Protein AF-A0A6J6PUI4-F1 (afdb_monomer)

Organism: NCBI:txid449393

Radius of gyration: 23.84 Å; Cα contacts (8 Å, |Δi|>4): 287; chains: 1; bounding box: 62×59×63 Å

Nearest PDB structures (foldseek):
  4bqq-assembly1_B  TM=2.252E-01  e=2.663E+00  Lomovskayavirus C31
  6lth-assembly1_M  TM=1.543E-01  e=3.651E+00  Homo sapiens
  6ltj-assembly1_M  TM=1.543E-01  e=3.218E+00  Homo sapiens

Solvent-accessible surface area (backbone atoms only — not comparable to full-atom values): 14404 Å² total; per-residue (Å²): 110,26,80,48,45,35,61,58,69,80,89,52,92,99,53,61,55,52,60,55,38,53,51,48,39,61,74,44,50,87,50,47,67,66,49,44,34,65,74,64,35,80,82,76,52,83,87,84,84,82,68,62,80,70,66,53,44,68,41,76,46,74,42,74,42,96,73,75,87,60,70,41,80,47,74,44,84,42,64,69,51,80,82,66,51,72,58,71,70,55,54,54,50,42,47,53,52,15,68,76,66,81,48,81,46,63,34,55,53,45,50,51,71,57,43,63,84,81,92,75,82,58,26,94,36,22,52,15,91,44,72,91,67,21,45,16,31,94,65,31,37,34,60,97,37,90,94,43,67,59,83,52,47,31,36,38,74,65,88,77,42,56,86,56,65,65,56,37,50,51,51,40,51,54,43,59,28,50,48,51,55,95,90,53,76,66,78,60,69,62,92,88,53,77,90,73,93,73,75,73,50,79,68,91,77,61,90,50,51,85,86,44,96,78,26,87,70,77,77,72,84,77,76,75,76,77,77,73,131

Structure (mmCIF, N/CA/C/O backbone):
data_AF-A0A6J6PUI4-F1
#
_entry.id   AF-A0A6J6PUI4-F1
#
loop_
_atom_site.group_PDB
_atom_site.id
_atom_site.type_symbol
_atom_site.label_atom_id
_atom_site.label_alt_id
_atom_site.label_comp_id
_atom_site.label_asym_id
_atom_site.label_entity_id
_atom_site.label_seq_id
_atom_site.pdbx_PDB_ins_code
_atom_site.Cartn_x
_atom_site.Cartn_y
_atom_site.Cartn_z
_atom_site.occupancy
_atom_site.B_iso_or_equiv
_atom_site.auth_seq_id
_atom_site.auth_comp_id
_atom_site.auth_asym_id
_atom_site.auth_atom_id
_atom_site.pdbx_PDB_model_num
ATOM 1 N N . MET A 1 1 ? 1.895 8.577 -19.625 1.00 53.38 1 MET A N 1
ATOM 2 C CA . MET A 1 1 ? 3.021 7.618 -19.654 1.00 53.38 1 MET A CA 1
ATOM 3 C C . MET A 1 1 ? 3.698 7.497 -21.022 1.00 53.38 1 MET A C 1
ATOM 5 O O . MET A 1 1 ? 4.885 7.225 -21.011 1.00 53.38 1 MET A O 1
ATOM 9 N N . GLY A 1 2 ? 3.044 7.755 -22.169 1.00 56.25 2 GLY A N 1
ATOM 10 C CA . GLY A 1 2 ? 3.677 7.607 -23.502 1.00 56.25 2 GLY A CA 1
ATOM 11 C C . GLY A 1 2 ? 5.046 8.286 -23.692 1.00 56.25 2 GLY A C 1
ATOM 12 O O . GLY A 1 2 ? 5.963 7.690 -24.235 1.00 56.25 2 GLY A O 1
ATOM 13 N N . LEU A 1 3 ? 5.266 9.482 -23.140 1.00 61.91 3 LEU A N 1
ATOM 14 C CA . LEU A 1 3 ? 6.575 10.156 -23.225 1.00 61.91 3 LEU A CA 1
ATOM 15 C C . LEU A 1 3 ? 7.668 9.553 -22.318 1.00 61.91 3 LEU A C 1
ATOM 17 O O . LEU A 1 3 ? 8.832 9.899 -22.467 1.00 61.91 3 LEU A O 1
ATOM 21 N N . GLY A 1 4 ? 7.307 8.669 -21.385 1.00 67.31 4 GLY A N 1
ATOM 22 C CA . GLY A 1 4 ? 8.217 8.034 -20.425 1.00 67.31 4 GLY A CA 1
ATOM 23 C C . GLY A 1 4 ? 8.606 6.596 -20.777 1.00 67.31 4 GLY A C 1
ATOM 24 O O . GLY A 1 4 ? 9.166 5.910 -19.922 1.00 67.31 4 GLY A O 1
ATOM 25 N N . MET A 1 5 ? 8.302 6.141 -21.999 1.00 77.44 5 MET A N 1
ATOM 26 C CA . MET A 1 5 ? 8.603 4.794 -22.504 1.00 77.44 5 MET A CA 1
ATOM 27 C C . MET A 1 5 ? 9.858 4.789 -23.375 1.00 77.44 5 MET A C 1
ATOM 29 O O . MET A 1 5 ? 10.006 5.641 -24.240 1.00 77.44 5 MET A O 1
ATOM 33 N N . ALA A 1 6 ? 10.748 3.832 -23.175 1.00 81.62 6 ALA A N 1
ATOM 34 C CA . ALA A 1 6 ? 11.959 3.588 -23.947 1.00 81.62 6 ALA A CA 1
ATOM 35 C C . ALA A 1 6 ? 11.925 2.186 -24.561 1.00 81.62 6 ALA A C 1
ATOM 37 O O . ALA A 1 6 ? 11.151 1.337 -24.125 1.00 81.62 6 ALA A O 1
ATOM 38 N N . THR A 1 7 ? 12.783 1.911 -25.544 1.00 84.81 7 THR A N 1
ATOM 39 C CA . THR A 1 7 ? 12.972 0.541 -26.037 1.00 84.81 7 THR A CA 1
ATOM 40 C C . THR A 1 7 ? 13.525 -0.348 -24.922 1.00 84.81 7 THR A C 1
ATOM 42 O O . THR A 1 7 ? 14.526 -0.007 -24.284 1.00 84.81 7 THR A O 1
ATOM 45 N N . MET A 1 8 ? 12.896 -1.504 -24.704 1.00 86.50 8 MET A N 1
ATOM 46 C CA . MET A 1 8 ? 13.324 -2.462 -23.683 1.00 86.50 8 MET A CA 1
ATOM 47 C C . MET A 1 8 ? 14.770 -2.927 -23.916 1.00 86.50 8 MET A C 1
ATOM 49 O O . MET A 1 8 ? 15.097 -3.502 -24.963 1.00 86.50 8 MET A O 1
ATOM 53 N N . THR A 1 9 ? 15.631 -2.697 -22.923 1.00 85.56 9 THR A N 1
ATOM 54 C CA . THR A 1 9 ? 17.084 -2.879 -23.029 1.00 85.56 9 THR A CA 1
ATOM 55 C C . THR A 1 9 ? 17.613 -3.733 -21.879 1.00 85.56 9 THR A C 1
ATOM 57 O O . THR A 1 9 ? 17.307 -3.479 -20.719 1.00 85.56 9 THR A O 1
ATOM 60 N N . ASP A 1 10 ? 18.447 -4.722 -22.199 1.00 86.75 10 ASP A N 1
ATOM 61 C CA . ASP A 1 10 ? 19.141 -5.540 -21.202 1.00 86.75 10 ASP A CA 1
ATOM 62 C C . ASP A 1 10 ? 20.519 -4.929 -20.867 1.00 86.75 10 ASP A C 1
ATOM 64 O O . ASP A 1 10 ? 21.174 -4.372 -21.758 1.00 86.75 10 ASP A O 1
ATOM 68 N N . PRO A 1 11 ? 20.986 -4.994 -19.603 1.00 85.12 11 PRO A N 1
ATOM 69 C CA . PRO A 1 11 ? 22.343 -4.586 -19.253 1.00 85.12 11 PRO A CA 1
ATOM 70 C C . PRO A 1 11 ? 23.378 -5.391 -20.037 1.00 85.12 11 PRO A C 1
ATOM 72 O O . PRO A 1 11 ? 23.275 -6.610 -20.147 1.00 85.12 11 PRO A O 1
ATOM 75 N N . VAL A 1 12 ? 24.430 -4.714 -20.501 1.00 86.38 12 VAL A N 1
ATOM 76 C CA . VAL A 1 12 ? 25.605 -5.365 -21.087 1.00 86.38 12 VAL A CA 1
ATOM 77 C C . VAL A 1 12 ? 26.789 -5.162 -20.139 1.00 86.38 12 VAL A C 1
ATOM 79 O O . VAL A 1 12 ? 27.131 -4.007 -19.866 1.00 86.38 12 VAL A O 1
ATOM 82 N N . PRO A 1 13 ? 27.424 -6.239 -19.634 1.00 85.88 13 PRO A N 1
ATOM 83 C CA . PRO A 1 13 ? 28.577 -6.129 -18.746 1.00 85.88 13 PRO A CA 1
ATOM 84 C C . PRO A 1 13 ? 29.665 -5.212 -19.320 1.00 85.88 13 PRO A C 1
ATOM 86 O O . PRO A 1 13 ? 30.005 -5.295 -20.499 1.00 85.88 13 PRO A O 1
ATOM 89 N N . GLY A 1 14 ? 30.191 -4.308 -18.490 1.00 85.50 14 GLY A N 1
ATOM 90 C CA . GLY A 1 14 ? 31.244 -3.362 -18.881 1.00 85.50 14 GLY A CA 1
ATOM 91 C C . GLY A 1 14 ? 30.788 -2.180 -19.747 1.00 85.50 14 GLY A C 1
ATOM 92 O O . GLY A 1 14 ? 31.619 -1.349 -20.109 1.00 85.50 14 GLY A O 1
ATOM 93 N N . ARG A 1 15 ? 29.493 -2.054 -20.072 1.00 88.31 15 ARG A N 1
ATOM 94 C CA . ARG A 1 15 ? 28.954 -0.914 -20.835 1.00 88.31 15 ARG A CA 1
ATOM 95 C C . ARG A 1 15 ? 28.016 -0.065 -19.984 1.00 88.31 15 ARG A C 1
ATOM 97 O O . ARG A 1 15 ? 27.183 -0.577 -19.244 1.00 88.31 15 ARG A O 1
ATOM 104 N N . HIS A 1 16 ? 28.110 1.253 -20.145 1.00 85.88 16 HIS A N 1
ATOM 105 C CA . HIS A 1 16 ? 27.220 2.193 -19.470 1.00 85.88 16 HIS A CA 1
ATOM 106 C C . HIS A 1 16 ? 25.771 2.050 -19.972 1.00 85.88 16 HIS A C 1
ATOM 108 O O . HIS A 1 16 ? 25.533 2.091 -21.184 1.00 85.88 16 HIS A O 1
ATOM 114 N N . ARG A 1 17 ? 24.798 1.953 -19.051 1.00 84.44 17 ARG A N 1
ATOM 115 C CA . ARG A 1 17 ? 23.363 1.716 -19.329 1.00 84.44 17 ARG A CA 1
ATOM 116 C C . ARG A 1 17 ? 22.795 2.661 -20.394 1.00 84.44 17 ARG A C 1
ATOM 118 O O . ARG A 1 17 ? 22.178 2.217 -21.359 1.00 84.44 17 ARG A O 1
ATOM 125 N N . MET A 1 18 ? 23.096 3.957 -20.270 1.00 84.88 18 MET A N 1
ATOM 126 C CA . MET A 1 18 ? 22.662 4.988 -21.224 1.00 84.88 18 MET A CA 1
ATOM 127 C C . MET A 1 18 ? 23.139 4.729 -22.660 1.00 84.88 18 MET A C 1
ATOM 129 O O . MET A 1 18 ? 22.389 4.974 -23.599 1.00 84.88 18 MET A O 1
ATOM 133 N N . LEU A 1 19 ? 24.369 4.234 -22.842 1.00 88.12 19 LEU A N 1
ATOM 134 C CA . LEU A 1 19 ? 24.929 3.984 -24.174 1.00 88.12 19 LEU A CA 1
ATOM 135 C C . LEU A 1 19 ? 24.254 2.786 -24.837 1.00 88.12 19 LEU A C 1
ATOM 137 O O . LEU A 1 19 ? 23.937 2.838 -26.023 1.00 88.12 19 LEU A O 1
ATOM 141 N N . VAL A 1 20 ? 24.010 1.724 -24.065 1.00 88.88 20 VAL A N 1
ATOM 142 C CA . VAL A 1 20 ? 23.296 0.541 -24.560 1.00 88.88 20 VAL A CA 1
ATOM 143 C C . VAL A 1 20 ? 21.877 0.929 -24.973 1.00 88.88 20 VAL A C 1
ATOM 145 O O . VAL A 1 20 ? 21.443 0.581 -26.068 1.00 88.88 20 VAL A O 1
ATOM 148 N N . MET A 1 21 ? 21.174 1.708 -24.149 1.00 86.12 21 MET A N 1
ATOM 149 C CA . MET A 1 21 ? 19.814 2.145 -24.458 1.00 86.12 21 MET A CA 1
ATOM 150 C C . MET A 1 21 ? 19.760 3.090 -25.666 1.00 86.12 21 MET A C 1
ATOM 152 O O . MET A 1 21 ? 18.908 2.908 -26.531 1.00 86.12 21 MET A O 1
ATOM 156 N N . ALA A 1 22 ? 20.690 4.044 -25.786 1.00 88.00 22 ALA A N 1
ATOM 157 C CA . ALA A 1 22 ? 20.777 4.920 -26.957 1.00 88.00 22 ALA A CA 1
ATOM 158 C C . ALA A 1 22 ? 20.998 4.121 -28.254 1.00 88.00 22 ALA A C 1
ATOM 160 O O . ALA A 1 22 ? 20.356 4.385 -29.271 1.00 88.00 22 ALA A O 1
ATOM 161 N N . GLU A 1 23 ? 21.856 3.099 -28.205 1.00 89.69 23 GLU A N 1
ATOM 162 C CA . GLU A 1 23 ? 22.067 2.179 -29.322 1.00 89.69 23 GLU A CA 1
ATOM 163 C C . GLU A 1 23 ? 20.785 1.403 -29.673 1.00 89.69 23 GLU A C 1
ATOM 165 O O . GLU A 1 23 ? 20.431 1.311 -30.851 1.00 89.69 23 GLU A O 1
ATOM 170 N N . GLN A 1 24 ? 20.058 0.880 -28.678 1.00 87.94 24 GLN A N 1
ATOM 171 C CA . GLN A 1 24 ? 18.797 0.165 -28.916 1.00 87.94 24 GLN A CA 1
ATOM 172 C C . GLN A 1 24 ? 17.706 1.079 -29.480 1.00 87.94 24 GLN A C 1
ATOM 174 O O . GLN A 1 24 ? 17.027 0.696 -30.432 1.00 87.94 24 GLN A O 1
ATOM 179 N N . MET A 1 25 ? 17.576 2.305 -28.969 1.00 87.88 25 MET A N 1
ATOM 180 C CA . MET A 1 25 ? 16.639 3.295 -29.509 1.00 87.88 25 MET A CA 1
ATOM 181 C C . MET A 1 25 ? 16.985 3.662 -30.956 1.00 87.88 25 MET A C 1
ATOM 183 O O . MET A 1 25 ? 16.093 3.770 -31.794 1.00 87.88 25 MET A O 1
ATOM 187 N N . TRP A 1 26 ? 18.273 3.793 -31.290 1.00 89.88 26 TRP A N 1
ATOM 188 C CA . TRP A 1 26 ? 18.712 4.035 -32.667 1.00 89.88 26 TRP A CA 1
ATOM 189 C C . TRP A 1 26 ? 18.393 2.859 -33.607 1.00 89.88 26 TRP A C 1
ATOM 191 O O . TRP A 1 26 ? 17.912 3.052 -34.734 1.00 89.88 26 TRP A O 1
ATOM 201 N N . ARG A 1 27 ? 18.619 1.622 -33.146 1.00 88.81 27 ARG A N 1
ATOM 202 C CA . ARG A 1 27 ? 18.253 0.403 -33.888 1.00 88.81 27 ARG A CA 1
ATOM 203 C C . ARG A 1 27 ? 16.737 0.330 -34.112 1.00 88.81 27 ARG A C 1
ATOM 205 O O . ARG A 1 27 ? 16.312 0.105 -35.243 1.00 88.81 27 ARG A O 1
ATOM 212 N N . GLY A 1 28 ? 15.946 0.626 -33.080 1.00 85.69 28 GLY A N 1
ATOM 213 C CA . GLY A 1 28 ? 14.478 0.671 -33.088 1.00 85.69 28 GLY A CA 1
ATOM 214 C C . GLY A 1 28 ? 13.864 2.010 -33.514 1.00 85.69 28 GLY A C 1
ATOM 215 O O . GLY A 1 28 ? 12.696 2.263 -33.235 1.00 85.69 28 GLY A O 1
ATOM 216 N N . ARG A 1 29 ? 14.611 2.895 -34.192 1.00 89.75 29 ARG A N 1
ATOM 217 C CA . ARG A 1 29 ? 14.175 4.279 -34.485 1.00 89.75 29 ARG A CA 1
ATOM 218 C C . ARG A 1 29 ? 12.842 4.406 -35.230 1.00 89.75 29 ARG A C 1
ATOM 220 O O . ARG A 1 29 ? 12.200 5.447 -35.153 1.00 89.75 29 ARG A O 1
ATOM 227 N N . ARG A 1 30 ? 12.433 3.360 -35.957 1.00 89.94 30 ARG A N 1
ATOM 228 C CA . ARG A 1 30 ? 11.145 3.299 -36.670 1.00 89.94 30 ARG A CA 1
ATOM 229 C C . ARG A 1 30 ? 9.950 3.205 -35.716 1.00 89.94 30 ARG A C 1
ATOM 231 O O . ARG A 1 30 ? 8.876 3.689 -36.055 1.00 89.94 30 ARG A O 1
ATOM 238 N N . ASP A 1 31 ? 10.166 2.658 -34.524 1.00 87.94 31 ASP A N 1
ATOM 239 C CA . ASP A 1 31 ? 9.131 2.409 -33.521 1.00 87.94 31 ASP A CA 1
ATOM 240 C C . ASP A 1 31 ? 9.000 3.562 -32.517 1.00 87.94 31 ASP A C 1
ATOM 242 O O . ASP A 1 31 ? 7.957 3.721 -31.881 1.00 87.94 31 ASP A O 1
ATOM 246 N N . LEU A 1 32 ? 10.025 4.417 -32.408 1.00 86.88 32 LEU A N 1
ATOM 247 C CA . LEU A 1 32 ? 10.052 5.559 -31.487 1.00 86.88 32 LEU A CA 1
ATOM 248 C C . LEU A 1 32 ? 8.838 6.499 -31.615 1.00 86.88 32 LEU A C 1
ATOM 250 O O . LEU A 1 32 ? 8.290 6.872 -30.577 1.00 86.88 32 LEU A O 1
ATOM 254 N N . PRO A 1 33 ? 8.346 6.863 -32.820 1.00 87.81 33 PRO A N 1
ATOM 255 C CA . PRO A 1 33 ? 7.156 7.708 -32.930 1.00 87.81 33 PRO A CA 1
ATOM 256 C C . PRO A 1 33 ? 5.909 7.074 -32.301 1.00 87.81 33 PRO A C 1
ATOM 258 O O . PRO A 1 33 ? 5.084 7.785 -31.732 1.00 87.81 33 PRO A O 1
ATOM 261 N N . ARG A 1 34 ? 5.779 5.741 -32.378 1.00 85.94 34 ARG A N 1
ATOM 262 C CA . ARG A 1 34 ? 4.668 4.995 -31.769 1.00 85.94 34 ARG A CA 1
ATOM 263 C C . ARG A 1 34 ? 4.847 4.876 -30.259 1.00 85.94 34 ARG A C 1
ATOM 265 O O . ARG A 1 34 ? 3.904 5.149 -29.526 1.00 85.94 34 ARG A O 1
ATOM 272 N N . LEU A 1 35 ? 6.061 4.563 -29.798 1.00 84.00 35 LEU A N 1
ATOM 273 C CA . LEU A 1 35 ? 6.392 4.475 -28.370 1.00 84.00 35 LEU A CA 1
ATOM 274 C C . LEU A 1 35 ? 6.154 5.794 -27.622 1.00 84.00 35 LEU A C 1
ATOM 276 O O . LEU A 1 35 ? 5.713 5.766 -26.476 1.00 84.00 35 LEU A O 1
ATOM 280 N N . HIS A 1 36 ? 6.420 6.933 -28.267 1.00 86.25 36 HIS A N 1
ATOM 281 C CA . HIS A 1 36 ? 6.325 8.258 -27.649 1.00 86.25 36 HIS A CA 1
ATOM 282 C C . HIS A 1 36 ? 5.032 9.021 -27.955 1.00 86.25 36 HIS A C 1
ATOM 284 O O . HIS A 1 36 ? 4.864 10.144 -27.472 1.00 86.25 36 HIS A O 1
ATOM 290 N N . SER A 1 37 ? 4.107 8.448 -28.729 1.00 85.69 37 SER A N 1
ATOM 291 C CA . SER A 1 37 ? 2.822 9.089 -29.012 1.00 85.69 37 SER A CA 1
ATOM 292 C C . SER A 1 37 ? 1.928 9.068 -27.763 1.00 85.69 37 SER A C 1
ATOM 294 O O . SER A 1 37 ? 1.580 7.994 -27.272 1.00 85.69 37 SER A O 1
ATOM 296 N N . PRO A 1 38 ? 1.494 10.228 -27.234 1.00 83.94 38 PRO A N 1
ATOM 297 C CA . PRO A 1 38 ? 0.549 10.263 -26.120 1.00 83.94 38 PRO A CA 1
ATOM 298 C C . PRO A 1 38 ? -0.903 10.005 -26.559 1.00 83.94 38 PRO A C 1
ATOM 300 O O . PRO A 1 38 ? -1.759 9.765 -25.709 1.00 83.94 38 PRO A O 1
ATOM 303 N N . ARG A 1 39 ? -1.204 10.073 -27.865 1.00 87.12 39 ARG A N 1
ATOM 304 C CA . ARG A 1 39 ? -2.558 9.855 -28.400 1.00 87.12 39 ARG A CA 1
ATOM 305 C C . ARG A 1 39 ? -2.946 8.385 -28.276 1.00 87.12 39 ARG A C 1
ATOM 307 O O . ARG A 1 39 ? -2.160 7.536 -28.676 1.00 87.12 39 ARG A O 1
ATOM 314 N N . HIS A 1 40 ? -4.143 8.112 -27.753 1.00 86.00 40 HIS A N 1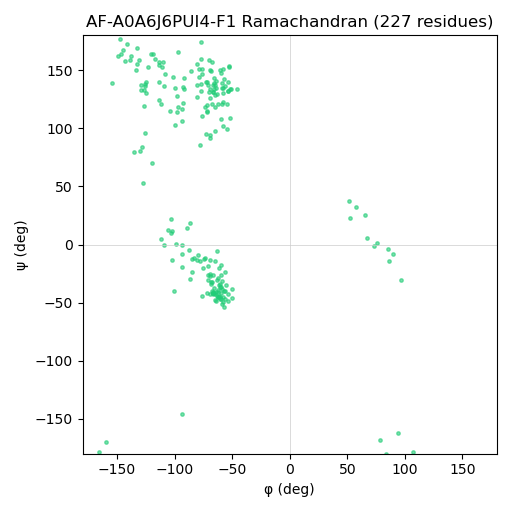
ATOM 315 C CA . HIS A 1 40 ? -4.692 6.757 -27.562 1.00 86.00 40 HIS A CA 1
ATOM 316 C C . HIS A 1 40 ? -3.764 5.797 -26.804 1.00 86.00 40 HIS A C 1
ATOM 318 O O . HIS A 1 40 ? -3.883 4.581 -26.913 1.00 86.00 40 HIS A O 1
ATOM 324 N N . TRP A 1 41 ? -2.836 6.330 -26.004 1.00 84.81 41 TRP A N 1
ATOM 325 C CA . TRP A 1 41 ? -1.800 5.526 -25.363 1.00 84.81 41 TRP A CA 1
ATOM 326 C C . TRP A 1 41 ? -2.382 4.401 -24.496 1.00 84.81 41 TRP A C 1
ATOM 328 O O . TRP A 1 41 ? -1.878 3.283 -24.530 1.00 84.81 41 TRP A O 1
ATOM 338 N N . SER A 1 42 ? -3.470 4.673 -23.767 1.00 84.69 42 SER A N 1
ATOM 339 C CA . SER A 1 42 ? -4.164 3.682 -22.934 1.00 84.69 42 SER A CA 1
ATOM 340 C C . SER A 1 42 ? -4.839 2.564 -23.730 1.00 84.69 42 SER A C 1
ATOM 342 O O . SER A 1 42 ? -5.025 1.481 -23.194 1.00 84.69 42 SER A O 1
ATOM 344 N N . GLU A 1 43 ? -5.209 2.815 -24.987 1.00 88.56 43 GLU A N 1
ATOM 345 C CA . GLU A 1 43 ? -5.838 1.828 -25.877 1.00 88.56 43 GLU A CA 1
ATOM 346 C C . GLU A 1 43 ? -4.787 0.964 -26.591 1.00 88.56 43 GLU A C 1
ATOM 348 O O . GLU A 1 43 ? -5.077 -0.149 -27.016 1.00 88.56 43 GLU A O 1
ATOM 353 N N . GLN A 1 44 ? -3.559 1.477 -26.721 1.00 87.44 44 GLN A N 1
ATOM 354 C CA . GLN A 1 44 ? -2.480 0.870 -27.508 1.00 87.44 44 GLN A CA 1
ATOM 355 C C . GLN A 1 44 ? -1.350 0.283 -26.652 1.00 87.44 44 GLN A C 1
ATOM 357 O O . GLN A 1 44 ? -0.381 -0.243 -27.198 1.00 87.44 44 GLN A O 1
ATOM 362 N N . THR A 1 45 ? -1.444 0.378 -25.322 1.00 88.44 45 THR A N 1
ATOM 363 C CA . THR A 1 45 ? -0.380 -0.055 -24.408 1.00 88.44 45 THR A CA 1
ATOM 364 C C . THR A 1 45 ? -0.890 -1.060 -23.394 1.00 88.44 45 THR A C 1
ATOM 366 O O . THR A 1 45 ? -1.855 -0.806 -22.678 1.00 88.44 45 THR A O 1
ATOM 369 N N . ILE A 1 46 ? -0.164 -2.167 -23.262 1.00 88.69 46 ILE A N 1
ATOM 370 C CA . ILE A 1 46 ? -0.375 -3.146 -22.199 1.00 88.69 46 ILE A CA 1
ATOM 371 C C . ILE A 1 46 ? 0.727 -2.962 -21.163 1.00 88.69 46 ILE A C 1
ATOM 373 O O . ILE A 1 46 ? 1.907 -3.172 -21.441 1.00 88.69 46 ILE A O 1
ATOM 377 N N . GLY A 1 47 ? 0.334 -2.548 -19.960 1.00 87.25 47 GLY A N 1
ATOM 378 C CA . GLY A 1 47 ? 1.241 -2.449 -18.825 1.00 87.25 47 GLY A CA 1
ATOM 379 C C . GLY A 1 47 ? 1.535 -3.832 -18.254 1.00 87.25 47 GLY A C 1
ATOM 380 O O . GLY A 1 47 ? 0.661 -4.445 -17.647 1.00 87.25 47 GLY A O 1
ATOM 381 N N . LEU A 1 48 ? 2.767 -4.308 -18.422 1.00 87.75 48 LEU A N 1
ATOM 382 C CA . LEU A 1 48 ? 3.251 -5.515 -17.759 1.00 87.75 48 LEU A CA 1
ATOM 383 C C . LEU A 1 48 ? 3.960 -5.109 -16.469 1.00 87.75 48 LEU A C 1
ATOM 385 O O . LEU A 1 48 ? 5.050 -4.543 -16.497 1.00 87.75 48 LEU A O 1
ATOM 389 N N . LEU A 1 49 ? 3.308 -5.364 -15.338 1.00 84.31 49 LEU A N 1
ATOM 390 C CA . LEU A 1 49 ? 3.851 -5.070 -14.017 1.00 84.31 49 LEU A CA 1
ATOM 391 C C . LEU A 1 49 ? 4.455 -6.343 -13.434 1.00 84.31 49 LEU A C 1
ATOM 393 O O . LEU A 1 49 ? 3.796 -7.380 -13.372 1.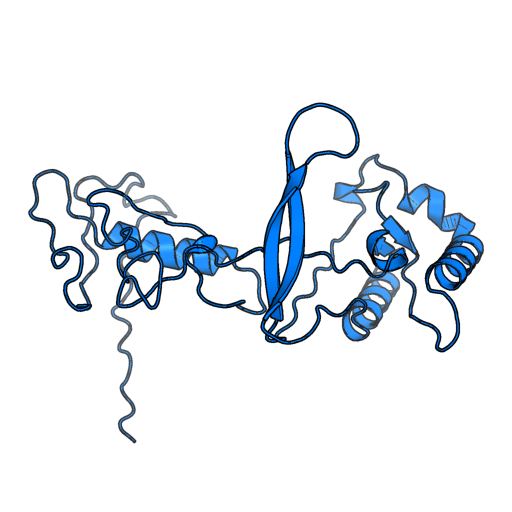00 84.31 49 LEU A O 1
ATOM 397 N N . VAL A 1 50 ? 5.706 -6.250 -12.996 1.00 81.69 50 VAL A N 1
ATOM 398 C CA . VAL A 1 50 ? 6.405 -7.329 -12.301 1.00 81.69 50 VAL A CA 1
ATOM 399 C C . VAL A 1 50 ? 6.565 -6.951 -10.837 1.00 81.69 50 VAL A C 1
ATOM 401 O O . VAL A 1 50 ? 6.895 -5.814 -10.505 1.00 81.69 50 VAL A O 1
ATOM 404 N N . MET A 1 51 ? 6.316 -7.917 -9.964 1.00 80.00 51 MET A N 1
ATOM 405 C CA . MET A 1 51 ? 6.573 -7.799 -8.536 1.00 80.00 51 ME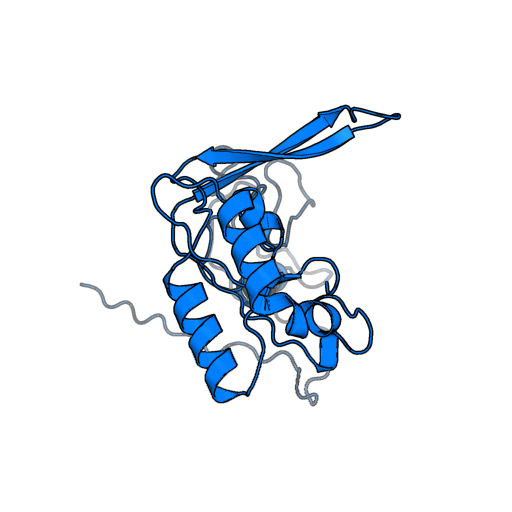T A CA 1
ATOM 406 C C . MET A 1 51 ? 7.727 -8.726 -8.165 1.00 80.00 51 MET A C 1
ATOM 408 O O . MET A 1 51 ? 7.958 -9.742 -8.822 1.00 80.00 51 MET A O 1
ATOM 412 N N . GLN A 1 52 ? 8.451 -8.368 -7.110 1.00 76.94 52 GLN A N 1
ATOM 413 C CA . GLN A 1 52 ? 9.533 -9.174 -6.556 1.00 76.94 52 GLN A CA 1
ATOM 414 C C . GLN A 1 52 ? 9.268 -9.471 -5.088 1.00 76.94 52 GLN A C 1
ATOM 416 O O . GLN A 1 52 ? 8.613 -8.692 -4.399 1.00 76.94 52 GLN A O 1
ATOM 421 N N . ASN A 1 53 ? 9.812 -10.589 -4.623 1.00 79.12 53 ASN A N 1
ATOM 422 C CA . ASN A 1 53 ? 9.714 -11.078 -3.251 1.00 79.12 53 ASN A CA 1
ATOM 423 C C . ASN A 1 53 ? 11.001 -10.833 -2.440 1.00 79.12 53 ASN A C 1
ATOM 425 O O . ASN A 1 53 ? 11.248 -11.546 -1.474 1.00 79.12 53 ASN A O 1
ATOM 429 N N . LEU A 1 54 ? 11.834 -9.873 -2.853 1.00 82.12 54 LEU A N 1
ATOM 430 C CA . LEU A 1 54 ? 13.050 -9.526 -2.119 1.00 82.12 54 LEU A CA 1
ATOM 431 C C . LEU A 1 54 ? 12.691 -8.803 -0.820 1.00 82.12 54 LEU A C 1
ATOM 433 O O . LEU A 1 54 ? 11.808 -7.941 -0.813 1.00 82.12 54 LEU A O 1
ATOM 437 N N . ASP A 1 55 ? 13.411 -9.126 0.251 1.00 84.19 55 ASP A N 1
ATOM 438 C CA . ASP A 1 55 ? 13.303 -8.419 1.524 1.00 84.19 55 ASP A CA 1
ATOM 439 C C . ASP A 1 55 ? 14.067 -7.093 1.434 1.00 84.19 55 ASP A C 1
ATOM 441 O O . ASP A 1 55 ? 15.264 -7.002 1.714 1.00 84.19 55 ASP A O 1
ATOM 445 N N . ASN A 1 56 ? 13.382 -6.068 0.930 1.00 86.31 56 ASN A N 1
ATOM 446 C CA . ASN A 1 56 ? 13.922 -4.731 0.742 1.00 86.31 56 ASN A CA 1
ATOM 447 C C . ASN A 1 56 ? 12.990 -3.667 1.322 1.00 86.31 56 ASN A C 1
ATOM 449 O O . ASN A 1 56 ? 11.789 -3.865 1.510 1.00 86.31 56 ASN A O 1
ATOM 453 N N . SER A 1 57 ? 13.555 -2.495 1.597 1.00 87.62 57 SER A N 1
ATOM 454 C CA . SER A 1 57 ? 12.776 -1.352 2.053 1.00 87.62 57 SER A CA 1
ATOM 455 C C . SER A 1 57 ? 13.351 -0.035 1.549 1.00 87.62 57 SER A C 1
ATOM 457 O O . SER A 1 57 ? 14.492 0.068 1.087 1.00 87.62 57 SER A O 1
ATOM 459 N N . LEU A 1 58 ? 12.530 1.007 1.643 1.00 89.25 58 LEU A N 1
ATOM 460 C CA . LEU A 1 58 ? 12.892 2.374 1.312 1.00 89.25 58 LEU A CA 1
ATOM 461 C C . LEU A 1 58 ? 12.595 3.265 2.509 1.00 89.25 58 LEU A C 1
ATOM 463 O O . LEU A 1 58 ? 11.524 3.190 3.105 1.00 89.25 58 LEU A O 1
ATOM 467 N N . THR A 1 59 ? 13.523 4.161 2.829 1.00 91.06 59 THR A N 1
ATOM 468 C CA . THR A 1 59 ? 13.246 5.249 3.767 1.00 91.06 59 THR A CA 1
ATOM 469 C C . THR A 1 59 ? 12.816 6.477 2.979 1.00 91.06 59 THR A C 1
ATOM 471 O O . THR A 1 59 ? 13.602 7.037 2.207 1.00 91.06 59 THR A O 1
ATOM 474 N N . THR A 1 60 ? 11.578 6.919 3.187 1.00 91.81 60 THR A N 1
ATOM 475 C CA . THR A 1 60 ? 11.092 8.210 2.694 1.00 91.81 60 THR A CA 1
ATOM 476 C C . THR A 1 60 ? 11.558 9.322 3.630 1.00 91.81 60 THR A C 1
ATOM 478 O O . THR A 1 60 ? 11.544 9.200 4.853 1.00 91.81 60 THR A O 1
ATOM 481 N N . TYR A 1 61 ? 12.016 10.431 3.061 1.00 93.25 61 TYR A N 1
ATOM 482 C CA . TYR A 1 61 ? 12.376 11.617 3.827 1.00 93.25 61 TYR A CA 1
ATOM 483 C C . TYR A 1 61 ? 12.127 12.870 3.001 1.00 93.25 61 TYR A C 1
ATOM 485 O O . TYR A 1 61 ? 11.995 12.834 1.777 1.00 93.25 61 TYR A O 1
ATOM 493 N N . THR A 1 62 ? 12.062 14.012 3.673 1.00 95.94 62 THR A N 1
ATOM 494 C CA . THR A 1 62 ? 11.939 15.300 2.996 1.00 95.94 62 THR A CA 1
ATOM 495 C C . THR A 1 62 ? 13.290 16.003 2.955 1.00 95.94 62 THR A C 1
ATOM 497 O O . THR A 1 62 ? 14.067 15.936 3.906 1.00 95.94 62 THR A O 1
ATOM 500 N N . ARG A 1 63 ? 13.575 16.713 1.864 1.00 94.31 63 ARG A N 1
ATOM 501 C CA . ARG A 1 63 ? 14.745 17.596 1.742 1.00 94.31 63 ARG A CA 1
ATOM 502 C C . ARG A 1 63 ? 14.344 18.960 1.178 1.00 94.31 63 ARG A C 1
ATOM 504 O O . ARG A 1 63 ? 13.328 19.036 0.485 1.00 94.31 63 ARG A O 1
ATOM 511 N N . PRO A 1 64 ? 15.103 20.036 1.44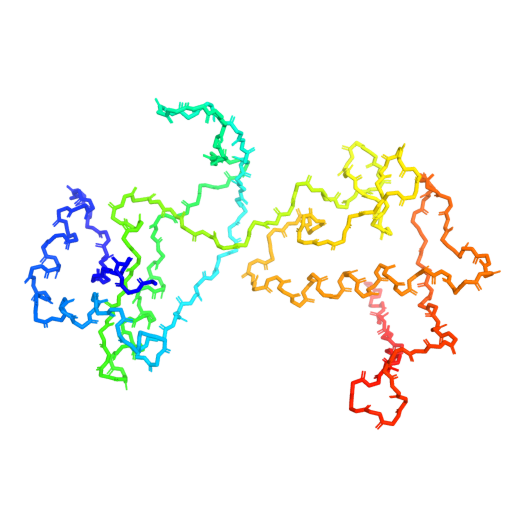2 1.00 95.44 64 PRO A N 1
ATOM 512 C CA . PRO A 1 64 ? 14.867 21.326 0.799 1.00 95.44 64 PRO A CA 1
ATOM 513 C C . PRO A 1 64 ? 14.929 21.204 -0.728 1.00 95.44 64 PRO A C 1
ATOM 515 O O . PRO A 1 64 ? 15.737 20.439 -1.273 1.00 95.44 64 PRO A O 1
ATOM 518 N N . ARG A 1 65 ? 14.067 21.941 -1.430 1.00 93.75 65 ARG A N 1
ATOM 519 C CA . ARG A 1 65 ? 14.134 22.031 -2.894 1.00 93.75 65 ARG A CA 1
ATOM 520 C C . ARG A 1 65 ? 15.426 22.740 -3.309 1.00 93.75 65 ARG A C 1
ATOM 522 O O . ARG A 1 65 ? 15.858 23.675 -2.648 1.00 93.75 65 ARG A O 1
ATOM 529 N N . ARG A 1 66 ? 16.039 22.295 -4.416 1.00 87.94 66 ARG A N 1
ATOM 530 C CA . ARG A 1 66 ? 17.232 22.964 -4.976 1.00 87.94 66 ARG A CA 1
ATOM 531 C C . ARG A 1 66 ? 16.899 24.341 -5.556 1.00 87.94 66 ARG A C 1
ATOM 533 O O . ARG A 1 66 ? 17.739 25.226 -5.520 1.00 87.94 66 ARG A O 1
ATOM 540 N N . LEU A 1 67 ? 15.686 24.503 -6.086 1.00 90.62 67 LEU A N 1
ATOM 541 C CA . LEU A 1 67 ? 15.153 25.767 -6.584 1.00 90.62 67 LEU A CA 1
ATOM 542 C C . LEU A 1 67 ? 13.770 26.016 -5.968 1.00 90.62 67 LEU A C 1
ATOM 544 O O . LEU A 1 67 ? 12.941 25.103 -5.911 1.00 90.62 67 LEU A O 1
ATOM 548 N N . GLY A 1 68 ? 13.523 27.258 -5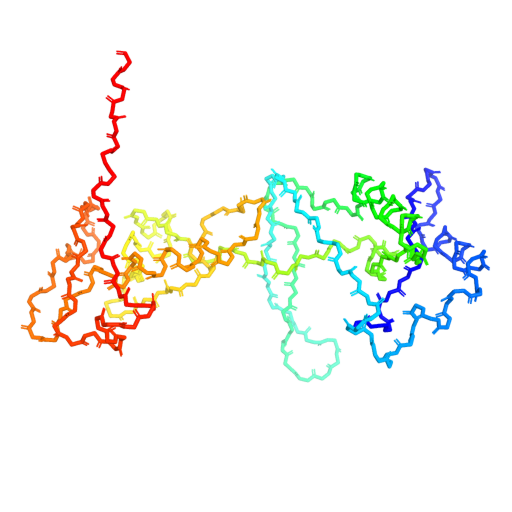.547 1.00 87.75 68 GLY A N 1
ATOM 549 C CA . GLY A 1 68 ? 12.258 27.698 -4.954 1.00 87.75 68 GLY A CA 1
ATOM 550 C C . GLY A 1 68 ? 12.125 27.424 -3.451 1.00 87.75 68 GLY A C 1
ATOM 551 O O . GLY A 1 68 ? 13.026 26.896 -2.802 1.00 87.75 68 GLY A O 1
ATOM 552 N N . ARG A 1 69 ? 10.978 27.814 -2.884 1.00 90.81 69 ARG A N 1
ATOM 553 C CA . ARG A 1 69 ? 10.639 27.587 -1.470 1.00 90.81 69 ARG A CA 1
ATOM 554 C C . ARG A 1 69 ? 10.008 26.204 -1.270 1.00 90.81 69 ARG A C 1
ATOM 556 O O . ARG A 1 69 ? 9.303 25.700 -2.140 1.00 90.81 69 ARG A O 1
ATOM 563 N N . GLY A 1 70 ? 10.232 25.612 -0.097 1.00 93.69 70 GLY A N 1
ATOM 564 C CA . GLY A 1 70 ? 9.578 24.376 0.343 1.00 93.69 70 GLY A CA 1
ATOM 565 C C . GLY A 1 70 ? 10.469 23.131 0.340 1.00 93.69 70 GLY A C 1
ATOM 566 O O . GLY A 1 70 ? 11.665 23.170 0.041 1.00 93.69 70 GLY A O 1
ATOM 567 N N . ARG A 1 71 ? 9.861 22.000 0.709 1.00 96.12 71 ARG A N 1
ATOM 568 C CA . ARG A 1 71 ? 10.510 20.685 0.791 1.00 96.12 71 ARG A CA 1
ATOM 569 C C . ARG A 1 71 ? 9.986 19.768 -0.314 1.00 96.12 71 ARG A C 1
ATOM 571 O O . ARG A 1 71 ? 8.906 19.985 -0.862 1.00 96.12 71 ARG A O 1
ATOM 578 N N . VAL A 1 72 ? 10.770 18.758 -0.661 1.00 94.19 72 VAL A N 1
ATOM 579 C CA . VAL A 1 72 ? 10.387 17.682 -1.577 1.00 94.19 72 VAL A CA 1
ATOM 580 C C . VAL A 1 72 ? 10.617 16.346 -0.885 1.00 94.19 72 VAL A C 1
ATOM 582 O O . VAL A 1 72 ? 11.620 16.181 -0.187 1.00 94.19 72 VAL A O 1
ATOM 585 N N . MET A 1 73 ? 9.676 15.418 -1.049 1.00 92.31 73 MET A N 1
ATOM 586 C CA . MET A 1 73 ? 9.844 14.042 -0.600 1.00 92.31 73 MET A CA 1
ATOM 587 C C . MET A 1 73 ? 10.751 13.296 -1.575 1.00 92.31 73 MET A C 1
ATOM 589 O O . MET A 1 73 ? 10.654 13.457 -2.789 1.00 92.31 73 MET A O 1
ATOM 593 N N . THR A 1 74 ? 11.653 12.503 -1.030 1.00 91.00 74 THR A N 1
ATOM 594 C CA . THR A 1 74 ? 12.585 11.664 -1.773 1.00 91.00 74 THR A CA 1
ATOM 595 C C . THR A 1 74 ? 12.795 10.374 -0.990 1.00 91.00 74 THR A C 1
ATOM 597 O O . THR A 1 74 ? 12.405 10.273 0.175 1.00 91.00 74 THR A O 1
ATOM 600 N N . THR A 1 75 ? 13.407 9.384 -1.622 1.00 90.44 75 THR A N 1
ATOM 601 C CA . THR A 1 75 ? 13.709 8.093 -1.004 1.00 90.44 75 THR A CA 1
ATOM 602 C C . THR A 1 75 ? 15.210 7.846 -0.942 1.00 90.44 75 THR A C 1
ATOM 604 O O . THR A 1 75 ? 15.992 8.470 -1.663 1.00 90.44 75 THR A O 1
ATOM 607 N N . ARG A 1 76 ? 15.607 6.943 -0.049 1.00 90.25 76 ARG A N 1
ATOM 608 C CA . ARG A 1 76 ? 16.916 6.281 -0.027 1.00 90.25 76 ARG A CA 1
ATOM 609 C C . ARG A 1 76 ? 16.709 4.803 0.300 1.00 90.25 76 ARG A C 1
ATOM 611 O O . ARG A 1 76 ? 15.655 4.450 0.832 1.00 90.25 76 ARG A O 1
ATOM 618 N N . GLN A 1 77 ? 17.706 3.973 0.009 1.00 89.75 77 GLN A N 1
ATOM 619 C CA . GLN A 1 77 ? 17.710 2.571 0.427 1.00 89.75 77 GLN A CA 1
ATOM 620 C C . GLN A 1 77 ? 17.483 2.473 1.944 1.00 89.75 77 GLN A C 1
ATOM 622 O O . GLN A 1 77 ? 18.095 3.226 2.709 1.00 89.75 77 GLN A O 1
ATOM 627 N N . GLY A 1 78 ? 16.562 1.601 2.349 1.00 88.31 78 GLY A N 1
ATOM 628 C CA . GLY A 1 78 ? 16.299 1.276 3.746 1.00 88.31 78 GLY A CA 1
ATOM 629 C C . GLY A 1 78 ? 17.097 0.056 4.212 1.00 88.31 78 GLY A C 1
ATOM 630 O O . GLY A 1 78 ? 18.225 -0.173 3.784 1.00 88.31 78 GLY A O 1
ATOM 631 N N . ILE A 1 79 ? 16.489 -0.719 5.104 1.00 87.94 79 ILE A N 1
ATOM 632 C CA . ILE A 1 79 ? 16.982 -2.013 5.590 1.00 87.94 79 ILE A CA 1
ATOM 633 C C . ILE A 1 79 ? 16.746 -3.088 4.512 1.00 87.94 79 ILE A C 1
ATOM 635 O O . ILE A 1 79 ? 15.796 -2.979 3.732 1.00 87.94 79 ILE A O 1
ATOM 639 N N . GLY A 1 80 ? 17.594 -4.116 4.490 1.00 87.19 80 GLY A N 1
ATOM 640 C CA . GLY A 1 80 ? 17.462 -5.269 3.602 1.00 87.19 80 GLY A CA 1
ATOM 641 C C . GLY A 1 80 ? 18.248 -5.134 2.300 1.00 87.19 80 GLY A C 1
ATOM 642 O O . GLY A 1 80 ? 19.180 -4.331 2.181 1.00 87.19 80 GLY A O 1
ATOM 643 N N . GLU A 1 81 ? 17.871 -5.951 1.326 1.00 85.50 81 GLU A N 1
ATOM 644 C CA . GLU A 1 81 ? 18.533 -6.052 0.031 1.00 85.50 81 GLU A CA 1
ATOM 645 C C . GLU A 1 81 ? 18.320 -4.797 -0.834 1.00 85.50 81 GLU A C 1
ATOM 647 O O . GLU A 1 81 ? 17.292 -4.116 -0.730 1.00 85.50 81 GLU A O 1
ATOM 652 N N . PRO A 1 82 ? 19.277 -4.450 -1.713 1.00 85.06 82 PRO A N 1
ATOM 653 C CA . PRO A 1 82 ? 19.096 -3.348 -2.645 1.00 85.06 82 PRO A CA 1
ATOM 654 C C . PRO A 1 82 ? 17.953 -3.636 -3.623 1.00 85.06 82 PRO A C 1
ATOM 656 O O . PRO A 1 82 ? 17.815 -4.743 -4.142 1.00 85.06 82 PRO A O 1
ATOM 659 N N . ASN A 1 83 ? 17.166 -2.604 -3.935 1.00 82.00 83 ASN A N 1
ATOM 660 C CA . ASN A 1 83 ? 16.171 -2.696 -4.999 1.00 82.00 83 ASN A CA 1
ATOM 661 C C . ASN A 1 83 ? 16.872 -2.959 -6.344 1.00 82.00 83 ASN A C 1
ATOM 663 O O . ASN A 1 83 ? 17.695 -2.139 -6.766 1.00 82.00 83 ASN A O 1
ATOM 667 N N . PRO A 1 84 ? 16.569 -4.065 -7.037 1.00 79.88 84 PRO A N 1
ATOM 668 C CA . PRO A 1 84 ? 17.250 -4.400 -8.271 1.00 79.88 84 PRO A CA 1
ATOM 669 C C . PRO A 1 84 ? 16.817 -3.440 -9.372 1.00 79.88 84 PRO A C 1
ATOM 671 O O . PRO A 1 84 ? 15.643 -3.115 -9.542 1.00 79.88 84 PRO A O 1
ATOM 674 N N . THR A 1 85 ? 17.794 -2.995 -10.149 1.00 81.62 85 THR A N 1
ATOM 675 C CA . THR A 1 85 ? 17.588 -2.009 -11.214 1.00 81.62 85 THR A CA 1
ATOM 676 C C . THR A 1 85 ? 17.192 -2.656 -12.541 1.00 81.62 85 THR A C 1
ATOM 678 O O . THR A 1 85 ? 16.910 -1.965 -13.515 1.00 81.62 85 THR A O 1
ATOM 681 N N . HIS A 1 86 ? 17.180 -3.991 -12.589 1.00 83.75 86 HIS A N 1
ATOM 682 C CA . HIS A 1 86 ? 16.840 -4.785 -13.759 1.00 83.75 86 HIS A CA 1
ATOM 683 C C . HIS A 1 86 ? 16.314 -6.167 -13.349 1.00 83.75 86 HIS A C 1
ATOM 685 O O . HIS A 1 86 ? 16.862 -6.803 -12.447 1.00 83.75 86 HIS A O 1
ATOM 691 N N . ILE A 1 87 ? 15.275 -6.642 -14.040 1.00 86.06 87 ILE A N 1
ATOM 692 C CA . ILE A 1 87 ? 14.615 -7.924 -13.771 1.00 86.06 87 ILE A CA 1
ATOM 693 C C . ILE A 1 87 ? 14.600 -8.739 -15.075 1.00 86.06 87 ILE A C 1
ATOM 695 O O . ILE A 1 87 ? 13.695 -8.556 -15.891 1.00 86.06 87 ILE A O 1
ATOM 699 N N . PRO A 1 88 ? 15.564 -9.655 -15.293 1.00 88.44 88 PRO A N 1
ATOM 700 C CA . PRO A 1 88 ? 15.695 -10.376 -16.564 1.00 88.44 88 PRO A CA 1
ATOM 701 C C . PRO A 1 88 ? 14.422 -11.127 -16.972 1.00 88.44 88 PRO A C 1
ATOM 703 O O . PRO A 1 88 ? 14.013 -11.090 -18.131 1.00 88.44 88 PRO A O 1
ATOM 706 N N . ALA A 1 89 ? 13.746 -11.756 -16.005 1.00 89.00 89 ALA A N 1
ATOM 707 C CA . ALA A 1 89 ? 12.493 -12.467 -16.244 1.00 89.00 89 ALA A CA 1
ATOM 708 C C . ALA A 1 89 ? 11.387 -11.545 -16.790 1.00 89.00 89 ALA A C 1
ATOM 710 O O . ALA A 1 89 ? 10.630 -11.954 -17.669 1.00 89.00 89 ALA A O 1
ATOM 711 N N . ALA A 1 90 ? 11.327 -10.289 -16.330 1.00 88.50 90 ALA A N 1
ATOM 712 C CA . ALA A 1 90 ? 10.357 -9.312 -16.815 1.00 88.50 90 ALA A CA 1
ATOM 713 C C . ALA A 1 90 ? 10.620 -8.946 -18.280 1.00 88.50 90 ALA A C 1
ATOM 715 O O . ALA A 1 90 ? 9.683 -8.911 -19.076 1.00 88.50 90 ALA A O 1
ATOM 716 N N . ASN A 1 91 ? 11.889 -8.769 -18.662 1.00 90.75 91 ASN A N 1
ATOM 717 C CA . ASN A 1 91 ? 12.255 -8.485 -20.049 1.00 90.75 91 ASN A CA 1
ATOM 718 C C . ASN A 1 91 ? 11.989 -9.680 -20.970 1.00 90.75 91 ASN A C 1
ATOM 720 O O . ASN A 1 91 ? 11.465 -9.502 -22.070 1.00 90.75 91 ASN A O 1
ATOM 724 N N . VAL A 1 92 ? 12.275 -10.905 -20.520 1.00 92.62 92 VAL A N 1
ATOM 725 C CA . VAL A 1 92 ? 11.944 -12.122 -21.280 1.00 92.62 92 VAL A CA 1
ATOM 726 C C . VAL A 1 92 ? 10.439 -12.204 -21.538 1.00 92.62 92 VAL A C 1
ATOM 728 O O . VAL A 1 92 ? 10.025 -12.349 -22.690 1.00 92.62 92 VAL A O 1
ATOM 731 N N . VAL A 1 93 ? 9.613 -12.056 -20.498 1.00 93.00 93 VAL A N 1
ATOM 732 C CA . VAL A 1 93 ? 8.148 -12.086 -20.636 1.00 93.00 93 VAL A CA 1
ATOM 733 C C . VAL A 1 93 ? 7.658 -10.933 -21.512 1.00 93.00 93 VAL A C 1
ATOM 735 O O . VAL A 1 93 ? 6.855 -11.160 -22.416 1.00 93.0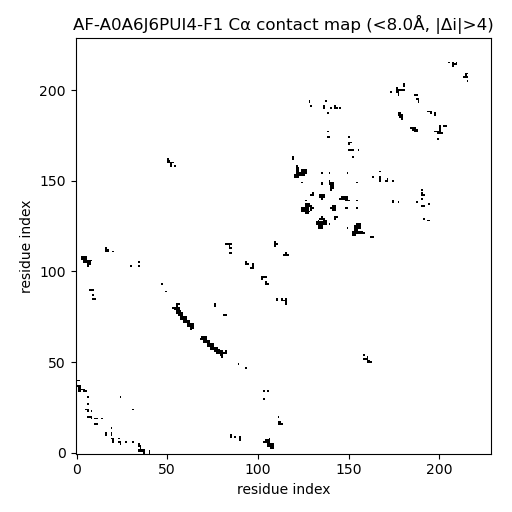0 93 VAL A O 1
ATOM 738 N N . GLY A 1 94 ? 8.178 -9.720 -21.315 1.00 92.88 94 GLY A N 1
ATOM 739 C CA . GLY A 1 94 ? 7.823 -8.546 -22.110 1.00 92.88 94 GLY A CA 1
ATOM 740 C C . GLY A 1 94 ? 8.088 -8.737 -23.602 1.00 92.88 94 GLY A C 1
ATOM 741 O O . GLY A 1 94 ? 7.207 -8.476 -24.422 1.00 92.88 94 GLY A O 1
ATOM 742 N N . ARG A 1 95 ? 9.258 -9.281 -23.966 1.00 93.19 95 ARG A N 1
ATOM 743 C CA . ARG A 1 95 ? 9.585 -9.623 -25.361 1.00 93.19 95 ARG A CA 1
ATOM 744 C C . ARG A 1 95 ? 8.677 -10.722 -25.915 1.00 93.19 95 ARG A C 1
ATOM 746 O O . ARG A 1 95 ? 8.239 -10.621 -27.056 1.00 93.19 95 ARG A O 1
ATOM 753 N N . GLN A 1 96 ? 8.367 -11.752 -25.128 1.00 94.94 96 GLN A N 1
ATOM 754 C CA . GLN A 1 96 ? 7.484 -12.839 -25.564 1.00 94.94 96 GLN A CA 1
ATOM 755 C C . GLN A 1 96 ? 6.038 -12.378 -25.785 1.00 94.94 96 GLN A C 1
ATOM 757 O O . GLN A 1 96 ? 5.401 -12.810 -26.744 1.00 94.94 96 GLN A O 1
ATOM 762 N N . VAL A 1 97 ? 5.508 -11.519 -24.910 1.00 94.50 97 VAL A N 1
ATOM 763 C CA . VAL A 1 97 ? 4.173 -10.925 -25.077 1.00 94.50 97 VAL A CA 1
ATOM 764 C C . VAL A 1 97 ? 4.153 -10.038 -26.318 1.00 94.50 97 VAL A C 1
ATOM 766 O O . VAL A 1 97 ? 3.282 -10.215 -27.164 1.00 94.50 97 VAL A O 1
ATOM 769 N N . ALA A 1 98 ? 5.151 -9.165 -26.481 1.00 93.50 98 ALA A N 1
ATOM 770 C CA . ALA A 1 98 ? 5.277 -8.316 -27.661 1.00 93.50 98 ALA A CA 1
ATOM 771 C C . ALA A 1 98 ? 5.305 -9.140 -28.962 1.00 93.50 98 ALA A C 1
ATOM 773 O O . ALA A 1 98 ? 4.529 -8.864 -29.872 1.00 93.50 98 ALA A O 1
ATOM 774 N N . ALA A 1 99 ? 6.103 -10.212 -29.018 1.00 94.38 99 ALA A N 1
ATOM 775 C CA . ALA A 1 99 ? 6.187 -11.086 -30.190 1.00 94.38 99 ALA A CA 1
ATOM 776 C C . ALA A 1 99 ? 4.856 -11.780 -30.537 1.00 94.38 99 ALA A C 1
ATOM 778 O O . ALA A 1 99 ? 4.551 -11.965 -31.711 1.00 94.38 99 ALA A O 1
ATOM 779 N N . ARG A 1 100 ? 4.046 -12.154 -29.537 1.00 95.12 100 ARG A N 1
ATOM 780 C CA . ARG A 1 100 ? 2.728 -12.782 -29.761 1.00 95.12 100 ARG A CA 1
ATOM 781 C C . ARG A 1 100 ? 1.652 -11.797 -30.214 1.00 95.12 100 ARG A C 1
ATOM 783 O O . ARG A 1 100 ? 0.634 -12.228 -30.743 1.00 95.12 100 ARG A O 1
ATOM 790 N N . MET A 1 101 ? 1.854 -10.507 -29.967 1.00 92.62 101 MET A N 1
ATOM 791 C CA . MET A 1 101 ? 0.864 -9.456 -30.211 1.00 92.62 101 MET A CA 1
ATOM 792 C C . MET A 1 101 ? 1.253 -8.508 -31.348 1.00 92.62 101 MET A C 1
ATOM 794 O O . MET A 1 101 ? 0.561 -7.517 -31.550 1.00 92.62 101 MET A O 1
ATOM 798 N N . ASP A 1 102 ? 2.364 -8.779 -32.042 1.00 91.75 102 ASP A N 1
ATOM 799 C CA . ASP A 1 102 ? 2.985 -7.840 -32.990 1.00 91.75 102 ASP A CA 1
ATOM 800 C C . ASP A 1 102 ? 3.203 -6.442 -32.364 1.00 91.75 102 ASP A C 1
ATOM 802 O O . ASP A 1 102 ? 2.986 -5.388 -32.964 1.00 91.75 102 ASP A O 1
ATOM 806 N N . GLY A 1 103 ? 3.569 -6.445 -31.079 1.00 91.81 103 GLY A N 1
ATOM 807 C CA . GLY A 1 103 ? 3.772 -5.257 -30.260 1.00 91.81 103 GLY A CA 1
ATOM 808 C C . GLY A 1 103 ? 5.237 -4.832 -30.181 1.00 91.81 103 GLY A C 1
ATOM 809 O O . GLY A 1 103 ? 6.157 -5.595 -30.476 1.00 91.81 103 GLY A O 1
ATOM 810 N N . ILE A 1 104 ? 5.465 -3.608 -29.702 1.00 91.56 104 ILE A N 1
ATOM 811 C CA . ILE A 1 104 ? 6.809 -3.068 -29.466 1.00 91.56 104 ILE A CA 1
ATOM 812 C C . ILE A 1 104 ? 7.155 -3.247 -27.977 1.00 91.56 104 ILE A C 1
ATOM 814 O O . ILE A 1 104 ? 6.469 -2.667 -27.131 1.00 91.56 104 ILE A O 1
ATOM 818 N N . PRO A 1 105 ? 8.207 -4.007 -27.611 1.00 91.38 105 PRO A N 1
ATOM 819 C CA . PRO A 1 105 ? 8.602 -4.159 -26.215 1.00 91.38 105 PRO A CA 1
ATOM 820 C C . PRO A 1 105 ? 9.227 -2.858 -25.693 1.00 91.38 105 PRO A C 1
ATOM 822 O O . PRO A 1 105 ? 10.304 -2.435 -26.130 1.00 91.38 105 PRO A O 1
ATOM 825 N N . GLY A 1 106 ? 8.544 -2.228 -24.740 1.00 88.56 106 GLY A N 1
ATOM 826 C CA . GLY A 1 106 ? 8.982 -0.997 -24.089 1.00 88.56 106 GLY A CA 1
ATOM 827 C C . GLY A 1 106 ? 9.313 -1.187 -22.608 1.00 88.56 106 GLY A C 1
ATOM 828 O O . GLY A 1 106 ? 8.806 -2.101 -21.965 1.00 88.56 106 GLY A O 1
ATOM 829 N N . ALA A 1 107 ? 10.142 -0.295 -22.079 1.00 84.69 107 ALA A N 1
ATOM 830 C CA . ALA A 1 107 ? 10.515 -0.174 -20.670 1.00 84.69 107 ALA A CA 1
ATOM 831 C C . ALA A 1 107 ? 10.411 1.294 -20.218 1.00 84.69 107 ALA A C 1
ATOM 833 O O . ALA A 1 107 ? 10.250 2.191 -21.045 1.00 84.69 107 ALA A O 1
ATOM 834 N N . GLY A 1 108 ? 10.490 1.574 -18.917 1.00 81.50 108 GLY A N 1
ATOM 835 C CA . GLY A 1 108 ? 10.496 2.955 -18.417 1.00 81.50 108 GLY A CA 1
ATOM 836 C C . GLY A 1 108 ? 11.852 3.640 -18.624 1.00 81.50 108 GLY A C 1
ATOM 837 O O . GLY A 1 108 ? 12.894 3.005 -18.490 1.00 81.50 108 GLY A O 1
ATOM 838 N N . TRP A 1 109 ? 11.880 4.956 -18.874 1.00 78.25 109 TRP A N 1
ATOM 839 C CA . TRP A 1 109 ? 13.153 5.708 -18.953 1.00 78.25 109 TRP A CA 1
ATOM 840 C C . TRP A 1 109 ? 13.946 5.684 -17.641 1.00 78.25 109 TRP A C 1
ATOM 842 O O . TRP A 1 109 ? 15.146 5.931 -17.644 1.00 78.25 109 TRP A O 1
ATOM 852 N N . THR A 1 110 ? 13.301 5.392 -16.513 1.00 76.88 110 THR A N 1
ATOM 853 C CA . THR A 1 110 ? 13.960 5.268 -15.207 1.00 76.88 110 THR A CA 1
ATOM 854 C C . THR A 1 110 ? 14.982 4.131 -15.170 1.00 76.88 110 THR A C 1
ATOM 856 O O . THR A 1 110 ? 16.003 4.271 -14.495 1.00 76.88 110 THR A O 1
ATOM 859 N N . GLU A 1 111 ? 14.797 3.075 -15.971 1.00 76.06 111 GLU A N 1
ATOM 860 C CA . GLU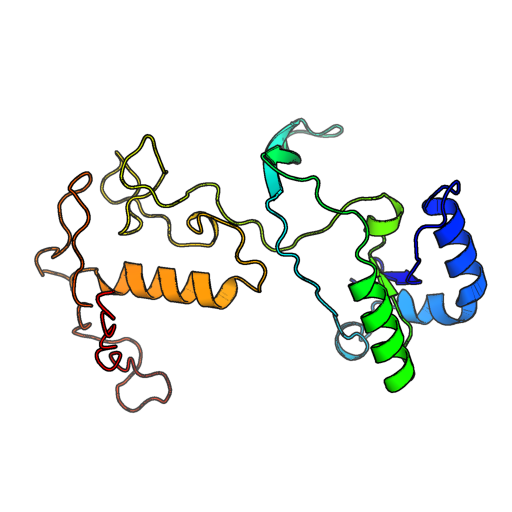 A 1 111 ? 15.784 1.995 -16.121 1.00 76.06 111 GLU A CA 1
ATOM 861 C C . GLU A 1 111 ? 17.111 2.492 -16.712 1.00 76.06 111 GLU A C 1
ATOM 863 O O . GLU A 1 111 ? 18.172 1.982 -16.358 1.00 76.06 111 GLU A O 1
ATOM 868 N N . MET A 1 112 ? 17.082 3.536 -17.554 1.00 71.31 112 MET A N 1
ATOM 869 C CA . MET A 1 112 ? 18.282 4.172 -18.119 1.00 71.31 112 MET A CA 1
ATOM 870 C C . MET A 1 112 ? 19.225 4.712 -17.039 1.00 71.31 112 MET A C 1
ATOM 872 O O . MET A 1 112 ? 20.438 4.768 -17.244 1.00 71.31 112 MET A O 1
ATOM 876 N N . PHE A 1 113 ? 18.644 5.142 -15.920 1.00 76.81 113 PHE A N 1
ATOM 877 C CA . PHE A 1 113 ? 19.335 5.770 -14.801 1.00 76.81 113 PHE A CA 1
ATOM 878 C C . PHE A 1 113 ? 19.530 4.815 -13.625 1.00 76.81 113 PHE A C 1
ATOM 880 O O . PHE A 1 113 ? 19.897 5.272 -12.545 1.00 76.81 113 PHE A O 1
ATOM 887 N N . ASP A 1 114 ? 19.257 3.518 -13.813 1.00 73.44 114 ASP A N 1
ATOM 888 C CA . ASP A 1 114 ? 19.323 2.526 -12.740 1.00 73.44 114 ASP A CA 1
ATOM 889 C C . ASP A 1 114 ? 18.407 2.888 -11.551 1.00 73.44 114 ASP A C 1
ATOM 891 O O . ASP A 1 114 ? 18.707 2.597 -10.394 1.00 73.44 114 ASP A O 1
ATOM 895 N N . ILE A 1 115 ? 17.270 3.541 -11.834 1.00 77.50 115 ILE A N 1
ATOM 896 C CA . ILE A 1 115 ? 16.295 3.959 -10.823 1.00 77.50 115 ILE A CA 1
ATOM 897 C C . ILE A 1 115 ? 15.143 2.946 -10.805 1.00 77.50 115 ILE A C 1
ATOM 899 O O . ILE A 1 115 ? 14.267 3.001 -11.678 1.00 77.50 115 ILE A O 1
ATOM 903 N N . PRO A 1 116 ? 15.088 2.040 -9.812 1.00 74.44 116 PRO A N 1
ATOM 904 C CA . PRO A 1 116 ? 13.959 1.138 -9.668 1.00 74.44 116 PRO A CA 1
ATOM 905 C C . PRO A 1 116 ? 12.705 1.954 -9.355 1.00 74.44 116 PRO A C 1
ATOM 907 O O . PRO A 1 116 ? 12.725 2.899 -8.563 1.00 74.44 116 PRO A O 1
ATOM 910 N N . THR A 1 117 ? 11.600 1.601 -10.004 1.00 72.44 117 THR A N 1
ATOM 911 C CA . THR A 1 117 ? 10.315 2.277 -9.821 1.00 72.44 117 THR A CA 1
ATOM 912 C C . THR A 1 117 ? 9.340 1.307 -9.173 1.00 72.44 117 THR A C 1
ATOM 914 O O . THR A 1 117 ? 9.094 0.231 -9.706 1.00 72.44 117 THR A O 1
ATOM 917 N N . THR A 1 118 ? 8.765 1.695 -8.038 1.00 74.88 118 THR A N 1
ATOM 918 C CA . THR A 1 118 ? 7.655 0.973 -7.407 1.00 74.88 118 THR A CA 1
ATOM 919 C C . THR A 1 118 ? 6.484 1.925 -7.204 1.00 74.88 118 THR A C 1
ATOM 921 O O . THR A 1 118 ? 6.677 3.093 -6.866 1.00 74.88 118 THR A O 1
ATOM 924 N N . GLY A 1 119 ? 5.271 1.431 -7.445 1.00 73.12 119 GLY A N 1
ATOM 925 C CA . GLY A 1 119 ? 4.029 2.164 -7.191 1.00 73.12 119 GLY A CA 1
ATOM 926 C C . GLY A 1 119 ? 3.414 1.876 -5.819 1.00 73.12 119 GLY A C 1
ATOM 927 O O . GLY A 1 119 ? 2.449 2.531 -5.442 1.00 73.12 119 GLY A O 1
ATOM 928 N N . HIS A 1 120 ? 3.946 0.902 -5.077 1.00 82.25 120 HIS A N 1
ATOM 929 C CA . HIS A 1 120 ? 3.304 0.351 -3.884 1.00 82.25 120 HIS A CA 1
ATOM 930 C C . HIS A 1 120 ? 4.181 0.550 -2.643 1.00 82.25 120 HIS A C 1
ATOM 932 O O . HIS A 1 120 ? 4.736 -0.408 -2.110 1.00 82.25 120 HIS A O 1
ATOM 938 N N . PHE A 1 121 ? 4.333 1.795 -2.179 1.00 84.31 121 PHE A N 1
ATOM 939 C CA . PHE A 1 121 ? 4.890 2.021 -0.843 1.00 84.31 121 PHE A CA 1
ATOM 940 C C . PHE A 1 121 ? 3.903 1.503 0.206 1.00 84.31 121 PHE A C 1
ATOM 942 O O . PHE A 1 121 ? 2.754 1.938 0.257 1.00 84.31 121 PHE A O 1
ATOM 949 N N . LEU A 1 122 ? 4.374 0.563 1.018 1.00 89.75 122 LEU A N 1
ATOM 950 C CA . LEU A 1 122 ? 3.666 -0.013 2.155 1.00 89.75 122 LEU A CA 1
ATOM 951 C C . LEU A 1 122 ? 4.452 0.285 3.433 1.00 89.75 122 LEU A C 1
ATOM 953 O O . LEU A 1 122 ? 5.635 0.635 3.375 1.00 89.75 122 LEU A O 1
ATOM 957 N N . GLY A 1 123 ? 3.801 0.130 4.581 1.00 90.69 123 GLY A N 1
ATOM 958 C CA . GLY A 1 123 ? 4.423 0.389 5.876 1.00 90.69 123 GLY A CA 1
ATOM 959 C C . GLY A 1 123 ? 4.512 1.879 6.231 1.00 90.69 123 GLY A C 1
ATOM 960 O O . GLY A 1 123 ? 3.903 2.749 5.611 1.00 90.69 123 GLY A O 1
ATOM 961 N N . GLY A 1 124 ? 5.278 2.189 7.276 1.00 92.12 124 GLY A N 1
ATOM 962 C CA . GLY A 1 124 ? 5.372 3.532 7.861 1.00 92.12 124 GLY A CA 1
ATOM 963 C C . GLY A 1 124 ? 4.465 3.730 9.077 1.00 92.12 124 GLY A C 1
ATOM 964 O O . GLY A 1 124 ? 4.869 4.425 10.003 1.00 92.12 124 GLY A O 1
ATOM 965 N N . CYS A 1 125 ? 3.315 3.050 9.130 1.00 96.12 125 CYS A N 1
ATOM 966 C CA . CYS A 1 125 ? 2.488 2.921 10.333 1.00 96.12 125 CYS A CA 1
ATOM 967 C C . CYS A 1 125 ? 2.162 1.444 10.642 1.00 96.12 125 CYS A C 1
ATOM 969 O O . CYS A 1 125 ? 0.985 1.108 10.768 1.00 96.12 125 CYS A O 1
ATOM 971 N N . PRO A 1 126 ? 3.161 0.540 10.727 1.00 95.38 126 PRO A N 1
ATOM 972 C CA . PRO A 1 126 ? 2.909 -0.894 10.840 1.00 95.38 126 PRO A CA 1
ATOM 973 C C . PRO A 1 126 ? 2.116 -1.243 12.104 1.00 95.38 126 PRO A C 1
ATOM 975 O O . PRO A 1 126 ? 2.234 -0.576 13.137 1.00 95.38 126 PRO A O 1
ATOM 978 N N . ILE A 1 127 ? 1.333 -2.317 12.015 1.00 96.25 127 ILE A N 1
ATOM 979 C CA . ILE A 1 127 ? 0.655 -2.913 13.168 1.00 96.25 127 ILE A CA 1
ATOM 980 C C . ILE A 1 127 ? 1.698 -3.511 14.117 1.00 96.25 127 ILE A C 1
ATOM 982 O O . ILE A 1 127 ? 2.552 -4.283 13.683 1.00 96.25 127 ILE A O 1
ATOM 986 N N . GLY A 1 128 ? 1.588 -3.201 15.408 1.00 94.69 128 GLY A N 1
ATOM 987 C CA . GLY A 1 128 ? 2.403 -3.781 16.476 1.00 94.69 128 GLY A CA 1
ATOM 988 C C . GLY A 1 128 ? 1.569 -4.088 17.714 1.00 94.69 128 GLY A C 1
ATOM 989 O O . GLY A 1 128 ? 0.485 -3.532 17.903 1.00 94.69 128 GLY A O 1
ATOM 990 N N . VAL A 1 129 ? 2.075 -4.986 18.560 1.00 92.38 129 VAL A N 1
ATOM 991 C CA . VAL A 1 129 ? 1.423 -5.328 19.838 1.00 92.38 129 VAL A CA 1
ATOM 992 C C . VAL A 1 129 ? 1.501 -4.172 20.838 1.00 92.38 129 VAL A C 1
ATOM 994 O O . VAL A 1 129 ? 0.627 -4.033 21.685 1.00 92.38 129 VAL A O 1
ATOM 997 N N . ASP A 1 130 ? 2.502 -3.305 20.685 1.00 93.00 130 ASP A N 1
ATOM 998 C CA . ASP A 1 130 ? 2.743 -2.124 21.507 1.00 93.00 130 ASP A CA 1
ATOM 999 C C . ASP A 1 130 ? 3.382 -0.988 20.683 1.00 93.00 130 ASP A C 1
ATOM 1001 O O . ASP A 1 130 ? 3.701 -1.144 19.500 1.00 93.00 130 ASP A O 1
ATOM 1005 N N . ALA A 1 131 ? 3.588 0.164 21.326 1.00 93.75 131 ALA A N 1
ATOM 1006 C CA . ALA A 1 131 ? 4.199 1.345 20.715 1.00 93.75 131 ALA A CA 1
ATOM 1007 C C . ALA A 1 131 ? 5.700 1.186 20.396 1.00 93.75 131 ALA A C 1
ATOM 1009 O O . ALA A 1 131 ? 6.268 2.031 19.704 1.00 93.75 131 ALA A O 1
ATOM 1010 N N . ALA A 1 132 ? 6.361 0.148 20.922 1.00 93.75 132 ALA A N 1
ATOM 1011 C CA . ALA A 1 132 ? 7.769 -0.132 20.642 1.00 93.75 132 ALA A CA 1
ATOM 1012 C C . ALA A 1 132 ? 7.938 -0.975 19.366 1.00 93.75 132 ALA A C 1
ATOM 1014 O O . ALA A 1 132 ? 8.951 -0.857 18.676 1.00 93.75 132 ALA A O 1
ATOM 1015 N N . SER A 1 133 ? 6.943 -1.806 19.050 1.00 92.81 133 SER A N 1
ATOM 1016 C CA . SER A 1 133 ? 6.933 -2.738 17.917 1.00 92.81 133 SER A CA 1
ATOM 1017 C C . SER A 1 133 ? 6.095 -2.268 16.724 1.00 92.81 133 SER A C 1
ATOM 1019 O O . SER A 1 133 ? 6.237 -2.818 15.632 1.00 92.81 133 SER A O 1
ATOM 1021 N N . GLY A 1 134 ? 5.248 -1.248 16.888 1.00 94.75 134 GLY A N 1
ATOM 1022 C CA . GLY A 1 134 ? 4.459 -0.676 15.799 1.00 94.75 134 GLY A CA 1
ATOM 1023 C C . GLY A 1 134 ? 3.841 0.679 16.129 1.00 94.75 134 GLY A C 1
ATOM 1024 O O . GLY A 1 134 ? 4.039 1.246 17.200 1.00 94.75 134 GLY A O 1
ATOM 1025 N N . VAL A 1 135 ? 3.095 1.218 15.168 1.00 97.31 135 VAL A N 1
ATOM 1026 C CA . VAL A 1 135 ? 2.471 2.549 15.252 1.00 97.31 135 VAL A CA 1
ATOM 1027 C C . VAL A 1 135 ? 0.994 2.436 15.611 1.00 97.31 135 VAL A C 1
ATOM 1029 O O . VAL A 1 135 ? 0.493 3.205 16.433 1.00 97.31 135 VAL A O 1
ATOM 1032 N N . VAL A 1 136 ? 0.306 1.448 15.037 1.00 97.69 136 VAL A N 1
ATOM 1033 C CA . VAL A 1 136 ? -1.083 1.129 15.375 1.00 97.69 136 VAL A CA 1
ATOM 1034 C C . VAL A 1 136 ? -1.188 -0.236 16.040 1.00 97.69 136 VAL A C 1
ATOM 1036 O O . VAL A 1 136 ? -0.362 -1.119 15.812 1.00 97.69 136 VAL A O 1
ATOM 1039 N N . ASP A 1 137 ? -2.225 -0.423 16.843 1.00 96.50 137 ASP A N 1
ATOM 1040 C CA . ASP A 1 137 ? -2.554 -1.716 17.430 1.00 96.50 137 ASP A CA 1
ATOM 1041 C C . ASP A 1 137 ? -3.233 -2.665 16.407 1.00 96.50 137 ASP A C 1
ATOM 1043 O O . ASP A 1 137 ? -3.569 -2.255 15.287 1.00 96.50 137 ASP A O 1
ATOM 1047 N N . PRO A 1 138 ? -3.497 -3.941 16.755 1.00 95.44 138 PRO A N 1
ATOM 1048 C CA . PRO A 1 138 ? -4.155 -4.904 15.857 1.00 95.44 138 PRO A CA 1
ATOM 1049 C C . PRO A 1 138 ? -5.598 -4.562 15.440 1.00 95.44 138 PRO A C 1
ATOM 1051 O O . PRO A 1 138 ? -6.188 -5.276 14.614 1.00 95.44 138 PRO A O 1
ATOM 1054 N N . TYR A 1 139 ? -6.172 -3.498 16.008 1.00 96.56 139 TYR A N 1
ATOM 1055 C CA . TYR A 1 139 ? -7.472 -2.921 15.662 1.00 96.56 139 TYR A CA 1
ATOM 1056 C C . TYR A 1 139 ? -7.335 -1.604 14.881 1.00 96.56 139 TYR A C 1
ATOM 1058 O O . TYR A 1 139 ? -8.337 -0.906 14.706 1.00 96.56 139 TYR A O 1
ATOM 1066 N N . HIS A 1 140 ? -6.128 -1.282 14.396 1.00 97.44 140 HIS A N 1
ATOM 1067 C CA . HIS A 1 140 ? -5.799 -0.078 13.627 1.00 97.44 140 HIS A CA 1
ATOM 1068 C C . HIS A 1 140 ? -5.950 1.240 14.407 1.00 97.44 140 HIS A C 1
ATOM 1070 O O . HIS A 1 140 ? -6.157 2.303 13.811 1.00 97.44 140 HIS A O 1
ATOM 1076 N N . ARG A 1 141 ? -5.843 1.196 15.739 1.00 97.50 141 ARG A N 1
ATOM 1077 C CA . ARG A 1 141 ? -5.871 2.384 16.607 1.00 97.50 141 ARG A CA 1
ATOM 1078 C C . ARG A 1 141 ? -4.452 2.870 16.859 1.00 97.50 141 ARG A C 1
ATOM 1080 O O . ARG A 1 141 ? -3.577 2.060 17.146 1.00 97.50 141 ARG A O 1
ATOM 1087 N N . LEU A 1 142 ? -4.218 4.175 16.771 1.00 97.56 142 LEU A N 1
ATOM 1088 C CA . LEU A 1 142 ? -2.896 4.748 17.011 1.00 97.56 142 LEU A CA 1
ATOM 1089 C C . LEU A 1 142 ? -2.527 4.628 18.496 1.00 97.56 142 LEU A C 1
ATOM 1091 O O . LEU A 1 142 ? -3.277 5.076 19.369 1.00 97.56 142 LEU A O 1
ATOM 1095 N N . HIS A 1 143 ? -1.364 4.042 18.784 1.00 96.75 143 HIS A N 1
ATOM 1096 C CA . HIS A 1 143 ? -0.879 3.908 20.158 1.00 96.75 143 HIS A CA 1
ATOM 1097 C C . HIS A 1 143 ? -0.751 5.285 20.826 1.00 96.75 143 HIS A C 1
ATOM 1099 O O . HIS A 1 143 ? -0.253 6.234 20.226 1.00 96.75 143 HIS A O 1
ATOM 1105 N N . GLY A 1 144 ? -1.233 5.412 22.065 1.00 94.81 144 GLY A N 1
ATOM 1106 C CA . GLY A 1 144 ? -1.174 6.663 22.836 1.00 94.81 144 GLY A CA 1
ATOM 1107 C C . GLY A 1 144 ? -2.139 7.776 22.398 1.00 94.81 144 GLY A C 1
ATOM 1108 O O . GLY A 1 144 ? -2.179 8.819 23.048 1.00 94.81 144 GLY A O 1
ATOM 1109 N N . HIS A 1 145 ? -2.949 7.571 21.353 1.00 96.62 145 HIS A N 1
ATOM 1110 C CA . HIS A 1 145 ? -3.860 8.591 20.820 1.00 96.62 145 HIS A CA 1
ATOM 1111 C C . HIS A 1 145 ? -5.300 8.062 20.684 1.00 96.62 145 HIS A C 1
ATOM 1113 O O . HIS A 1 145 ? -5.715 7.643 19.598 1.00 96.62 145 HIS A O 1
ATOM 1119 N N . PRO A 1 146 ? -6.099 8.091 21.771 1.00 94.25 146 PRO A N 1
ATOM 1120 C CA . PRO A 1 146 ? -7.485 7.630 21.750 1.00 94.25 146 PRO A CA 1
ATOM 1121 C C . PRO A 1 146 ? -8.314 8.308 20.653 1.00 94.25 146 PRO A C 1
ATOM 1123 O O . PRO A 1 146 ? -8.291 9.527 20.498 1.00 94.25 146 PRO A O 1
ATOM 1126 N N . GLY A 1 147 ? -9.060 7.507 19.891 1.00 94.06 147 GLY A N 1
ATOM 1127 C CA . GLY A 1 147 ? -9.920 7.979 18.801 1.00 94.06 147 GLY A CA 1
ATOM 1128 C C . GLY A 1 147 ? -9.225 8.133 17.443 1.00 94.06 147 GLY A C 1
ATOM 1129 O O . GLY A 1 147 ? -9.917 8.181 16.427 1.00 94.06 147 GLY A O 1
ATOM 1130 N N . LEU A 1 148 ? -7.890 8.125 17.377 1.00 97.56 148 LEU A N 1
ATOM 1131 C CA . LEU A 1 148 ? -7.157 8.220 16.112 1.00 97.56 148 LEU A CA 1
ATOM 1132 C C . LEU A 1 148 ? -6.860 6.829 15.532 1.00 97.56 148 LEU A C 1
ATOM 1134 O O . LEU A 1 148 ? -6.427 5.927 16.245 1.00 97.56 148 LEU A O 1
ATOM 1138 N N . HIS A 1 149 ? -7.115 6.653 14.235 1.00 97.62 149 HIS A N 1
ATOM 1139 C CA . HIS A 1 149 ? -6.984 5.377 13.528 1.00 97.62 149 HIS A CA 1
ATOM 1140 C C . HIS A 1 149 ? -6.240 5.572 12.202 1.00 97.62 149 HIS A C 1
ATOM 1142 O O . HIS A 1 149 ? -6.359 6.631 11.582 1.00 97.62 149 HIS A O 1
ATOM 1148 N N . VAL A 1 150 ? -5.519 4.544 11.748 1.00 98.06 150 VAL A N 1
ATOM 1149 C CA . VAL A 1 150 ? -4.869 4.514 10.425 1.00 98.06 150 VAL A CA 1
ATOM 1150 C C . VAL A 1 150 ? -5.299 3.242 9.703 1.00 98.06 150 VAL A C 1
ATOM 1152 O O . VAL A 1 150 ? -5.075 2.140 10.195 1.00 98.06 150 VAL A O 1
ATOM 1155 N N . ILE A 1 151 ? -5.956 3.374 8.551 1.00 97.56 151 ILE A N 1
ATOM 1156 C CA . ILE A 1 151 ? -6.523 2.242 7.805 1.00 97.56 151 ILE A CA 1
ATOM 1157 C C . ILE A 1 151 ? -6.193 2.405 6.318 1.00 97.56 151 ILE A C 1
ATOM 1159 O O . ILE A 1 151 ? -7.008 2.870 5.528 1.00 97.56 151 ILE A O 1
ATOM 1163 N N . ASP A 1 152 ? -4.966 2.052 5.949 1.00 96.31 152 ASP A N 1
ATOM 1164 C CA . ASP A 1 152 ? -4.468 2.077 4.572 1.00 96.31 152 ASP A CA 1
ATOM 1165 C C . ASP A 1 152 ? -3.230 1.162 4.415 1.00 96.31 152 ASP A C 1
ATOM 1167 O O . ASP A 1 152 ? -2.871 0.398 5.320 1.00 96.31 152 ASP A O 1
ATOM 1171 N N . GLY A 1 153 ? -2.553 1.252 3.264 1.00 94.38 153 GLY A N 1
ATOM 1172 C CA . GLY A 1 153 ? -1.326 0.504 2.970 1.00 94.38 153 GLY A CA 1
ATOM 1173 C C . GLY A 1 153 ? -0.160 0.760 3.930 1.00 94.38 153 GLY A C 1
ATOM 1174 O O . GLY A 1 153 ? 0.746 -0.072 4.005 1.00 94.38 153 GLY A O 1
ATOM 1175 N N . SER A 1 154 ? -0.1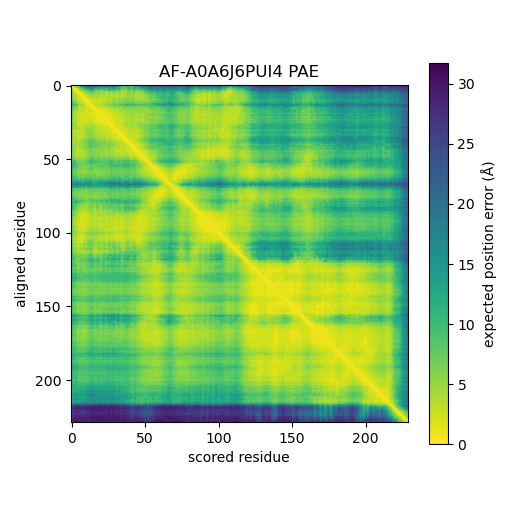81 1.847 4.708 1.00 95.19 154 SER A N 1
ATOM 1176 C CA . SER A 1 154 ? 0.879 2.136 5.676 1.00 95.19 154 SER A CA 1
ATOM 1177 C C . SER A 1 154 ? 0.879 1.190 6.878 1.00 95.19 154 SER A C 1
ATOM 1179 O O . SER A 1 154 ? 1.898 1.043 7.553 1.00 95.19 154 SER A O 1
ATOM 1181 N N . THR A 1 155 ? -0.244 0.510 7.116 1.00 96.50 155 THR A N 1
ATOM 1182 C CA . THR A 1 155 ? -0.393 -0.483 8.190 1.00 96.50 155 THR A CA 1
ATOM 1183 C C . THR A 1 155 ? 0.072 -1.883 7.812 1.00 96.50 155 THR A C 1
ATOM 1185 O O . THR A 1 155 ? 0.246 -2.738 8.683 1.00 96.50 155 THR A O 1
ATOM 1188 N N . VAL A 1 156 ? 0.318 -2.126 6.522 1.00 93.69 156 VAL A N 1
ATOM 1189 C CA . VAL A 1 156 ? 0.836 -3.403 6.030 1.00 93.69 156 VAL A CA 1
ATOM 1190 C C . VAL A 1 156 ? 2.307 -3.521 6.439 1.00 93.69 156 VAL A C 1
ATOM 1192 O O . VAL A 1 156 ? 3.144 -2.737 6.000 1.00 93.69 156 VAL A O 1
ATOM 1195 N N . ALA A 1 157 ? 2.612 -4.489 7.305 1.00 85.31 157 ALA A N 1
ATOM 1196 C CA . ALA A 1 157 ? 3.907 -4.584 7.984 1.00 85.31 157 ALA A CA 1
ATOM 1197 C C . ALA A 1 157 ? 5.079 -4.992 7.075 1.00 85.31 157 ALA A C 1
ATOM 1199 O O . ALA A 1 157 ? 6.222 -4.650 7.364 1.00 85.31 157 ALA A O 1
ATOM 1200 N N . ALA A 1 158 ? 4.806 -5.711 5.985 1.00 83.88 158 ALA A N 1
ATOM 1201 C CA . ALA A 1 158 ? 5.823 -6.196 5.062 1.00 83.88 158 ALA A CA 1
ATOM 1202 C C . ALA A 1 158 ? 5.335 -6.142 3.614 1.00 83.88 158 ALA A C 1
ATOM 1204 O O . ALA A 1 158 ? 4.132 -6.148 3.338 1.00 83.88 158 ALA A O 1
ATOM 1205 N N . ASN A 1 159 ? 6.280 -6.114 2.676 1.00 81.50 159 ASN A N 1
ATOM 1206 C CA . ASN A 1 159 ? 5.956 -6.202 1.262 1.00 81.50 159 ASN A CA 1
ATOM 1207 C C . ASN A 1 159 ? 5.351 -7.579 0.947 1.00 81.50 159 ASN A C 1
ATOM 1209 O O . ASN A 1 159 ? 5.912 -8.614 1.289 1.00 81.50 159 ASN A O 1
ATOM 1213 N N . LEU A 1 160 ? 4.199 -7.584 0.281 1.00 82.31 160 LEU A N 1
ATOM 1214 C CA . LEU A 1 160 ? 3.443 -8.798 -0.025 1.00 82.31 160 LEU A CA 1
ATOM 1215 C C . LEU A 1 160 ? 3.998 -9.550 -1.243 1.00 82.31 160 LEU A C 1
ATOM 1217 O O . LEU A 1 160 ? 3.566 -10.665 -1.523 1.00 82.31 160 LEU A O 1
ATOM 1221 N N . GLY A 1 161 ? 4.883 -8.922 -2.027 1.00 78.62 161 GLY A N 1
ATOM 1222 C CA . GLY A 1 161 ? 5.375 -9.474 -3.294 1.00 78.62 161 GLY A CA 1
ATOM 1223 C C . GLY A 1 161 ? 4.303 -9.579 -4.390 1.00 78.62 161 GLY A C 1
ATOM 1224 O O . GLY A 1 161 ? 4.571 -10.102 -5.468 1.00 78.62 161 GLY A O 1
ATOM 1225 N N . VAL A 1 162 ? 3.095 -9.065 -4.138 1.00 83.06 162 VAL A N 1
ATOM 1226 C CA . VAL A 1 162 ? 1.942 -9.029 -5.049 1.00 83.06 162 VAL A CA 1
ATOM 1227 C C . VAL A 1 162 ? 1.185 -7.703 -4.901 1.00 83.06 162 VAL A C 1
ATOM 1229 O O . VAL A 1 162 ? 1.494 -6.896 -4.025 1.00 83.06 162 VAL A O 1
ATOM 1232 N N . ASN A 1 163 ? 0.196 -7.454 -5.764 1.00 87.12 163 ASN A N 1
ATOM 1233 C CA . ASN A 1 163 ? -0.615 -6.237 -5.700 1.00 87.12 163 ASN A CA 1
ATOM 1234 C C . ASN A 1 163 ? -1.318 -6.112 -4.325 1.00 87.12 163 ASN A C 1
ATOM 1236 O O . ASN A 1 163 ? -2.088 -7.005 -3.965 1.00 87.12 163 ASN A O 1
ATOM 1240 N N . PRO A 1 164 ? -1.103 -5.014 -3.573 1.00 89.69 164 PRO A N 1
ATOM 1241 C CA . PRO A 1 164 ? -1.590 -4.898 -2.203 1.00 89.69 164 PRO A CA 1
ATOM 1242 C C . PRO A 1 164 ? -3.069 -4.524 -2.082 1.00 89.69 164 PRO A C 1
ATOM 1244 O O . PRO A 1 164 ? -3.595 -4.566 -0.973 1.00 89.69 164 PRO A O 1
ATOM 1247 N N . SER A 1 165 ? -3.752 -4.149 -3.172 1.00 91.25 165 SER A N 1
ATOM 1248 C CA . SER A 1 165 ? -5.100 -3.562 -3.098 1.00 91.25 165 SER A CA 1
ATOM 1249 C C . SER A 1 165 ? -6.079 -4.427 -2.304 1.00 91.25 165 SER A C 1
ATOM 1251 O O . SER A 1 165 ? -6.747 -3.918 -1.412 1.00 91.25 165 SER A O 1
ATOM 1253 N N . LEU A 1 166 ? -6.139 -5.733 -2.585 1.00 92.00 166 LEU A N 1
ATOM 1254 C CA . LEU A 1 166 ? -7.076 -6.634 -1.906 1.00 92.00 166 LEU A CA 1
ATOM 1255 C C . LEU A 1 166 ? -6.690 -6.893 -0.447 1.00 92.00 166 LEU A C 1
ATOM 1257 O O . LEU A 1 166 ? -7.571 -7.061 0.389 1.00 92.00 166 LEU A O 1
ATOM 1261 N N . THR A 1 167 ? -5.398 -6.876 -0.116 1.00 93.19 167 THR A N 1
ATOM 1262 C CA . THR A 1 167 ? -4.939 -6.994 1.273 1.00 93.19 167 THR A CA 1
ATOM 1263 C C . THR A 1 167 ? -5.296 -5.750 2.075 1.00 93.19 167 THR A C 1
ATOM 1265 O O . THR A 1 167 ? -5.799 -5.876 3.188 1.00 93.19 167 THR A O 1
ATOM 1268 N N . ILE A 1 168 ? -5.107 -4.558 1.500 1.00 95.50 168 ILE A N 1
ATOM 1269 C CA . ILE A 1 168 ? -5.516 -3.295 2.126 1.00 95.50 168 ILE A CA 1
ATOM 1270 C C . ILE A 1 168 ? -7.030 -3.294 2.349 1.00 95.50 168 ILE A C 1
ATOM 1272 O O . ILE A 1 168 ? -7.475 -3.001 3.457 1.00 95.50 168 ILE A O 1
ATOM 1276 N N . THR A 1 169 ? -7.819 -3.687 1.342 1.00 94.81 169 THR A N 1
ATOM 1277 C CA . THR A 1 169 ? -9.277 -3.826 1.476 1.00 94.81 169 THR A CA 1
ATOM 1278 C C . THR A 1 169 ? -9.644 -4.809 2.584 1.00 94.81 169 THR A C 1
ATOM 1280 O O . THR A 1 169 ? -10.413 -4.451 3.469 1.00 94.81 169 THR A O 1
ATOM 1283 N N . ALA A 1 170 ? -9.055 -6.006 2.603 1.00 93.56 170 ALA A N 1
ATOM 1284 C CA . ALA A 1 170 ? -9.354 -7.015 3.617 1.00 93.56 170 ALA A CA 1
ATOM 1285 C C . ALA A 1 170 ? -8.999 -6.546 5.040 1.00 93.56 170 ALA A C 1
ATOM 1287 O O . ALA A 1 170 ? -9.760 -6.779 5.980 1.00 93.56 170 ALA A O 1
ATOM 1288 N N . MET A 1 171 ? -7.863 -5.861 5.216 1.00 95.62 171 MET A N 1
ATOM 1289 C CA . MET A 1 171 ? -7.466 -5.288 6.507 1.00 95.62 171 MET A CA 1
ATOM 1290 C C . MET A 1 171 ? -8.409 -4.163 6.940 1.00 95.62 171 MET A C 1
ATOM 1292 O O . MET A 1 171 ? -8.820 -4.132 8.101 1.00 95.62 171 MET A O 1
ATOM 1296 N N . ALA A 1 172 ? -8.800 -3.288 6.010 1.00 96.00 172 ALA A N 1
ATOM 1297 C CA . ALA A 1 172 ? -9.741 -2.206 6.269 1.00 96.00 172 ALA A CA 1
ATOM 1298 C C . ALA A 1 172 ? -11.129 -2.727 6.655 1.00 96.00 172 ALA A C 1
ATOM 1300 O O . ALA A 1 172 ? -11.682 -2.316 7.675 1.00 96.00 172 ALA A O 1
ATOM 1301 N N . GLU A 1 173 ? -11.665 -3.680 5.891 1.00 93.31 173 GLU A N 1
ATOM 1302 C CA . GLU A 1 173 ? -12.941 -4.330 6.187 1.00 93.31 173 GLU A CA 1
ATOM 1303 C C . GLU A 1 173 ? -12.898 -5.039 7.538 1.00 93.31 173 GLU A C 1
ATOM 1305 O O . GLU A 1 173 ? -13.804 -4.855 8.353 1.00 93.31 173 GLU A O 1
ATOM 1310 N N . ARG A 1 174 ? -11.819 -5.781 7.827 1.00 94.50 174 ARG A N 1
ATOM 1311 C CA . ARG A 1 174 ? -11.622 -6.402 9.141 1.00 94.50 174 ARG A CA 1
ATOM 1312 C C . ARG A 1 174 ? -11.651 -5.350 10.246 1.00 94.50 174 ARG A C 1
ATOM 1314 O O . ARG A 1 174 ? -12.424 -5.519 11.182 1.00 94.50 174 ARG A O 1
ATOM 1321 N N . ALA A 1 175 ? -10.845 -4.291 10.159 1.00 95.31 175 ALA A N 1
ATOM 1322 C CA . ALA A 1 175 ? -10.752 -3.267 11.201 1.00 95.31 175 ALA A CA 1
ATOM 1323 C C . ALA A 1 175 ? -12.105 -2.582 11.464 1.00 95.31 175 ALA A C 1
ATOM 1325 O O . ALA A 1 175 ? -12.535 -2.490 12.616 1.00 95.31 175 ALA A O 1
ATOM 1326 N N . CYS A 1 176 ? -12.807 -2.176 10.403 1.00 93.88 176 CYS A N 1
ATOM 1327 C CA . CYS A 1 176 ? -14.119 -1.536 10.496 1.00 93.88 176 CYS A CA 1
ATOM 1328 C C . CYS A 1 176 ? -15.210 -2.495 10.993 1.00 93.88 176 CYS A C 1
ATOM 1330 O O . CYS A 1 176 ? -16.098 -2.077 11.731 1.00 93.88 176 CYS A O 1
ATOM 1332 N N . SER A 1 177 ? -15.138 -3.787 10.654 1.00 93.50 177 SER A N 1
ATOM 1333 C CA . SER A 1 177 ? -16.118 -4.785 11.112 1.00 93.50 177 SER A CA 1
ATOM 1334 C C . SER A 1 177 ? -16.109 -5.017 12.626 1.00 93.50 177 SER A C 1
ATOM 1336 O O . SER A 1 177 ? -17.029 -5.633 13.153 1.00 93.50 177 SER A O 1
ATOM 1338 N N . LEU A 1 178 ? -15.077 -4.549 13.332 1.00 94.75 178 LEU A N 1
ATOM 1339 C CA . LEU A 1 178 ? -14.954 -4.670 14.787 1.00 94.75 178 LEU A CA 1
ATOM 1340 C C . LEU A 1 178 ? -15.488 -3.443 15.533 1.00 94.75 178 LEU A C 1
ATOM 1342 O O . LEU A 1 178 ? -15.414 -3.403 16.760 1.00 94.75 178 LEU A O 1
ATOM 1346 N N . TRP A 1 179 ? -15.986 -2.432 14.818 1.00 94.50 179 TRP A N 1
ATOM 1347 C CA . TRP A 1 179 ? -16.560 -1.244 15.437 1.00 94.50 179 TRP A CA 1
ATOM 1348 C C . TRP A 1 179 ? -17.990 -1.514 15.925 1.00 94.50 179 TRP A C 1
ATOM 1350 O O . TRP A 1 179 ? -18.739 -2.241 15.266 1.00 94.50 179 TRP A O 1
ATOM 1360 N N . PRO A 1 180 ? -18.396 -0.922 17.061 1.00 95.06 180 PRO A N 1
ATOM 1361 C CA . PRO A 1 180 ? -19.774 -1.004 17.528 1.00 95.06 180 PRO A CA 1
ATOM 1362 C C . PRO A 1 180 ? -20.726 -0.243 16.595 1.00 95.06 180 PRO A C 1
ATOM 1364 O O . PRO A 1 180 ? -20.328 0.708 15.916 1.00 95.06 180 PRO A O 1
ATOM 1367 N N . ASN A 1 181 ? -22.015 -0.601 16.610 1.00 95.56 181 ASN A N 1
ATOM 1368 C CA . ASN A 1 181 ? -23.025 0.305 16.064 1.00 95.56 181 ASN A CA 1
ATOM 1369 C C . ASN A 1 181 ? -23.175 1.525 16.982 1.00 95.56 181 ASN A C 1
ATOM 1371 O O . ASN A 1 181 ? -22.871 1.478 18.173 1.00 95.56 181 ASN A O 1
ATOM 1375 N N . LEU A 1 182 ? -23.710 2.617 16.438 1.00 94.00 182 LEU A N 1
ATOM 1376 C CA . LEU A 1 182 ? -23.969 3.831 17.206 1.00 94.00 182 LEU A CA 1
ATOM 1377 C C . LEU A 1 182 ? -24.835 3.543 18.449 1.00 94.00 182 LEU A C 1
ATOM 1379 O O . LEU A 1 182 ? -25.971 3.074 18.333 1.00 94.00 182 LEU A O 1
ATOM 1383 N N . GLY A 1 183 ? -24.297 3.858 19.629 1.00 95.25 183 GLY A N 1
ATOM 1384 C CA . GLY A 1 183 ? -24.946 3.649 20.928 1.00 95.25 183 GLY A CA 1
ATOM 1385 C C . GLY A 1 183 ? -24.667 2.291 21.584 1.00 95.25 183 GLY A C 1
ATOM 1386 O O . GLY A 1 183 ? -25.028 2.121 22.745 1.00 95.25 183 GLY A O 1
ATOM 1387 N N . ASP A 1 184 ? -24.014 1.355 20.889 1.00 95.88 184 ASP A N 1
ATOM 1388 C CA . ASP A 1 184 ? -23.557 0.102 21.499 1.00 95.88 184 ASP A CA 1
ATOM 1389 C C . ASP A 1 184 ? -22.241 0.329 22.260 1.00 95.88 184 ASP A C 1
ATOM 1391 O O . ASP A 1 184 ? -21.455 1.228 21.947 1.00 95.88 184 ASP A O 1
ATOM 1395 N N . THR A 1 185 ? -21.970 -0.520 23.250 1.00 95.38 185 THR A N 1
ATOM 1396 C CA . THR A 1 185 ? -20.651 -0.592 23.888 1.00 95.38 185 THR A CA 1
ATOM 1397 C C . THR A 1 185 ? -19.617 -1.113 22.891 1.00 95.38 185 THR A C 1
ATOM 1399 O O . THR A 1 185 ? -19.882 -2.069 22.164 1.00 95.38 185 THR A O 1
ATOM 1402 N N . ASP A 1 186 ? -18.428 -0.508 22.869 1.00 95.31 186 ASP A N 1
ATOM 1403 C CA . ASP A 1 186 ? -17.321 -0.978 22.037 1.00 95.31 186 ASP A CA 1
ATOM 1404 C C . ASP A 1 186 ? -16.863 -2.373 22.501 1.00 95.31 186 ASP A C 1
ATOM 1406 O O . ASP A 1 186 ? -16.436 -2.511 23.649 1.00 95.31 186 ASP A O 1
ATOM 1410 N N . PRO A 1 187 ? -16.954 -3.417 21.654 1.00 94.44 187 PRO A N 1
ATOM 1411 C CA . PRO A 1 187 ? -16.536 -4.763 22.034 1.00 94.44 187 PRO A CA 1
ATOM 1412 C C . PRO A 1 187 ? -15.011 -4.917 22.066 1.00 94.44 187 PRO A C 1
ATOM 1414 O O . PRO A 1 187 ? -14.505 -5.941 22.532 1.00 94.44 187 PRO A O 1
ATOM 1417 N N . ARG A 1 188 ? -14.261 -3.948 21.525 1.00 95.81 188 ARG A N 1
ATOM 1418 C CA . ARG A 1 188 ? -12.801 -4.002 21.494 1.00 95.81 188 ARG A CA 1
ATOM 1419 C C . ARG A 1 188 ? -12.237 -3.764 22.897 1.00 95.81 188 ARG A C 1
ATOM 1421 O O . ARG A 1 188 ? -12.699 -2.856 23.586 1.00 95.81 188 ARG A O 1
ATOM 1428 N N . PRO A 1 189 ? -11.190 -4.503 23.309 1.00 95.44 189 PRO A N 1
ATOM 1429 C CA . PRO A 1 189 ? -10.427 -4.177 24.509 1.00 95.44 189 PRO A CA 1
ATOM 1430 C C . PRO A 1 189 ? -9.949 -2.724 24.491 1.00 95.44 189 PRO A C 1
ATOM 1432 O O . PRO A 1 189 ? -9.737 -2.151 23.416 1.00 95.44 189 PRO A O 1
ATOM 1435 N N . ALA A 1 190 ? -9.730 -2.138 25.668 1.00 94.12 190 ALA A N 1
ATOM 1436 C CA . ALA A 1 190 ? -9.170 -0.794 25.786 1.00 94.12 190 ALA A CA 1
ATOM 1437 C C . ALA A 1 190 ? -7.851 -0.656 24.998 1.00 94.12 190 ALA A C 1
ATOM 1439 O O . ALA A 1 190 ? -7.140 -1.632 24.758 1.00 94.12 190 ALA A O 1
ATOM 1440 N N . LEU A 1 191 ? -7.528 0.562 24.559 1.00 93.88 191 LEU A N 1
ATOM 1441 C CA . LEU A 1 191 ? -6.266 0.829 23.867 1.00 93.88 191 LEU A CA 1
ATOM 1442 C C . LEU A 1 191 ? -5.080 0.440 24.767 1.00 93.88 191 LEU A C 1
ATOM 1444 O O . LEU A 1 191 ? -5.039 0.842 25.927 1.00 93.88 191 LEU A O 1
ATOM 1448 N N . GLY A 1 192 ? -4.133 -0.330 24.226 1.00 90.06 192 GLY A N 1
ATOM 1449 C CA . GLY A 1 192 ? -2.976 -0.853 24.963 1.00 90.06 192 GLY A CA 1
ATOM 1450 C C . GLY A 1 192 ? -3.221 -2.166 25.717 1.00 90.06 192 GLY A C 1
ATOM 1451 O O . GLY A 1 192 ? -2.281 -2.704 26.288 1.00 90.06 192 GLY A O 1
ATOM 1452 N N . ALA A 1 193 ? -4.449 -2.693 25.719 1.00 93.44 193 ALA A N 1
ATOM 1453 C CA . ALA A 1 193 ? -4.711 -4.048 26.196 1.00 93.44 193 ALA A CA 1
ATOM 1454 C C . ALA A 1 193 ? -4.295 -5.099 25.154 1.00 93.44 193 ALA A C 1
ATOM 1456 O O . ALA A 1 193 ? -4.223 -4.810 23.955 1.00 93.44 193 ALA A O 1
ATOM 1457 N N . ASP A 1 194 ? -4.092 -6.333 25.617 1.00 92.94 194 ASP A N 1
ATOM 1458 C CA . ASP A 1 194 ? -3.728 -7.462 24.763 1.00 92.94 194 ASP A CA 1
ATOM 1459 C C . ASP A 1 194 ? -4.756 -7.722 23.654 1.00 92.94 194 ASP A C 1
ATOM 1461 O O . ASP A 1 194 ? -5.962 -7.464 23.773 1.00 92.94 194 ASP A O 1
ATOM 1465 N N . TYR A 1 195 ? -4.265 -8.271 22.542 1.00 93.88 195 TYR A N 1
ATOM 1466 C CA . TYR A 1 195 ? -5.117 -8.619 21.416 1.00 93.88 195 TYR A CA 1
ATOM 1467 C C . TYR A 1 195 ? -6.090 -9.746 21.771 1.00 93.88 195 TYR A C 1
ATOM 1469 O O . TYR A 1 195 ? -5.704 -10.799 22.276 1.00 93.88 195 TYR A O 1
ATOM 1477 N N . VAL A 1 196 ? -7.356 -9.554 21.400 1.00 94.44 196 VAL A N 1
ATOM 1478 C CA . VAL A 1 196 ? -8.417 -10.550 21.526 1.00 94.44 196 VAL A CA 1
ATOM 1479 C C . VAL A 1 196 ? -9.074 -10.717 20.163 1.00 94.44 196 VAL A C 1
ATOM 1481 O O . VAL A 1 196 ? -9.417 -9.754 19.477 1.00 94.44 196 VAL A O 1
ATOM 1484 N N . ARG A 1 197 ? -9.271 -11.963 19.733 1.00 92.94 197 ARG A N 1
ATOM 1485 C CA . ARG A 1 197 ? -10.020 -12.217 18.503 1.00 92.94 197 ARG A CA 1
ATOM 1486 C C . ARG A 1 197 ? -11.504 -11.969 18.758 1.00 92.94 197 ARG A C 1
ATOM 1488 O O . ARG A 1 197 ? -12.119 -12.664 19.557 1.00 92.94 197 ARG A O 1
ATOM 1495 N N . LEU A 1 198 ? -12.073 -11.011 18.037 1.00 92.44 198 LEU A N 1
ATOM 1496 C CA . LEU A 1 198 ? -13.479 -10.636 18.149 1.00 92.44 198 LEU A CA 1
ATOM 1497 C C . LEU A 1 198 ? -14.265 -11.097 16.916 1.00 92.44 198 LEU A C 1
ATOM 1499 O O . LEU A 1 198 ? -13.717 -11.105 15.807 1.00 92.44 198 LEU A O 1
ATOM 1503 N N . PRO A 1 199 ? -15.544 -11.472 17.077 1.00 91.38 199 PRO A N 1
ATOM 1504 C CA . PRO A 1 199 ? -16.438 -11.636 15.942 1.00 91.38 199 PRO A CA 1
ATOM 1505 C C . PRO A 1 199 ? -16.739 -10.275 15.297 1.00 91.38 199 PRO A C 1
ATOM 1507 O O . PRO A 1 199 ? -16.799 -9.253 15.976 1.00 91.38 199 PRO A O 1
ATOM 1510 N N . ALA A 1 200 ? -16.983 -10.274 13.986 1.00 90.94 200 ALA A N 1
ATOM 1511 C CA . ALA A 1 200 ? -17.462 -9.088 13.281 1.00 90.94 200 ALA A CA 1
ATOM 1512 C C . ALA A 1 200 ? -18.856 -8.666 13.785 1.00 90.94 200 ALA A C 1
ATOM 1514 O O . ALA A 1 200 ? -19.758 -9.507 13.906 1.00 90.94 200 ALA A O 1
ATOM 1515 N N . VAL A 1 201 ? -19.029 -7.366 14.020 1.00 92.44 201 VAL A N 1
ATOM 1516 C CA . VAL A 1 201 ? -20.283 -6.712 14.401 1.00 92.44 201 VAL A CA 1
ATOM 1517 C C . VAL A 1 201 ? -21.132 -6.490 13.149 1.00 92.44 201 VAL A C 1
ATOM 1519 O O . VAL A 1 201 ? -20.675 -5.931 12.154 1.00 92.44 201 VAL A O 1
ATOM 1522 N N . ALA A 1 202 ? -22.387 -6.943 13.180 1.00 89.81 202 ALA A N 1
ATOM 1523 C CA . ALA A 1 202 ? -23.316 -6.704 12.081 1.00 89.81 202 ALA A CA 1
ATOM 1524 C C . ALA A 1 202 ? -23.848 -5.259 12.138 1.00 89.81 202 ALA A C 1
ATOM 1526 O O . ALA A 1 202 ? -24.291 -4.822 13.207 1.00 89.81 202 ALA A O 1
ATOM 1527 N N . PRO A 1 203 ? -23.852 -4.520 11.013 1.00 90.81 203 PRO A N 1
ATOM 1528 C CA . PRO A 1 203 ? -24.440 -3.190 10.976 1.00 90.81 203 PRO A CA 1
ATOM 1529 C C . PRO A 1 203 ? -25.967 -3.277 11.115 1.00 90.81 203 PRO A C 1
ATOM 1531 O O . PRO A 1 203 ? -26.608 -4.058 10.411 1.00 90.81 203 PRO A O 1
ATOM 1534 N N . ARG A 1 204 ? -26.563 -2.444 11.978 1.00 92.06 204 ARG A N 1
ATOM 1535 C CA . ARG A 1 204 ? -28.033 -2.323 12.102 1.00 92.06 204 ARG A CA 1
ATOM 1536 C C . ARG A 1 204 ? -28.676 -1.708 10.852 1.00 92.06 204 ARG A C 1
ATOM 1538 O O . ARG A 1 204 ? -29.783 -2.088 10.488 1.00 92.06 204 ARG A O 1
ATOM 1545 N N . SER A 1 205 ? -27.954 -0.808 10.183 1.00 91.12 205 SER A N 1
ATOM 1546 C CA . SER A 1 205 ? -28.392 -0.113 8.966 1.00 91.12 205 SER A CA 1
ATOM 1547 C C . SER A 1 205 ? -27.310 -0.209 7.881 1.00 91.12 205 SER A C 1
ATOM 1549 O O . SER A 1 205 ? -26.514 0.721 7.735 1.00 91.12 205 SER A O 1
ATOM 1551 N N . PRO A 1 206 ? -27.203 -1.337 7.152 1.00 90.38 206 PRO A N 1
ATOM 1552 C CA . PRO A 1 206 ? -26.203 -1.493 6.100 1.00 90.38 206 PRO A CA 1
ATOM 1553 C C . PRO A 1 206 ? -26.459 -0.522 4.939 1.00 90.38 206 PRO A C 1
ATOM 1555 O O . PRO A 1 206 ? -27.593 -0.352 4.499 1.00 90.38 206 PRO A O 1
ATOM 1558 N N . VAL A 1 207 ? -25.387 0.076 4.407 1.00 90.56 207 VAL A N 1
ATOM 1559 C CA . VAL A 1 207 ? -25.456 0.983 3.243 1.00 90.56 207 VAL A CA 1
ATOM 1560 C C . VAL A 1 207 ? -25.892 0.240 1.980 1.00 90.56 207 VAL A C 1
ATOM 1562 O O . VAL A 1 207 ? -26.633 0.782 1.164 1.00 90.56 207 VAL A O 1
ATOM 1565 N N . VAL A 1 208 ? -25.442 -1.007 1.813 1.00 90.62 208 VAL A N 1
ATOM 1566 C CA . VAL A 1 208 ? -25.816 -1.843 0.670 1.00 90.62 208 VAL A CA 1
ATOM 1567 C C . VAL A 1 208 ? -27.039 -2.693 1.036 1.00 90.62 208 VAL A C 1
ATOM 1569 O O . VAL A 1 208 ? -26.956 -3.471 1.991 1.00 90.62 208 VAL A O 1
ATOM 1572 N N . PRO A 1 209 ? -28.160 -2.590 0.293 1.00 90.75 209 PRO A N 1
ATOM 1573 C CA . PRO A 1 209 ? -29.363 -3.374 0.562 1.00 90.75 209 PRO A CA 1
ATOM 1574 C C . PRO A 1 209 ? -29.110 -4.880 0.488 1.00 90.75 209 PRO A C 1
ATOM 1576 O O . PRO A 1 209 ? -28.344 -5.341 -0.355 1.00 90.75 209 PRO A O 1
ATOM 1579 N N . ALA A 1 210 ? -29.826 -5.660 1.300 1.00 88.25 210 ALA A N 1
ATOM 1580 C CA . ALA A 1 210 ? -29.670 -7.118 1.363 1.00 88.25 210 ALA A CA 1
ATOM 1581 C C . ALA A 1 210 ? -29.943 -7.840 0.027 1.00 88.25 210 ALA A C 1
ATOM 1583 O O . ALA A 1 210 ? -29.402 -8.915 -0.214 1.00 88.25 210 ALA A O 1
ATOM 1584 N N . SER A 1 211 ? -30.766 -7.253 -0.846 1.00 90.94 211 SER A N 1
ATOM 1585 C CA . SER A 1 211 ? -31.084 -7.790 -2.173 1.00 90.94 211 SER A CA 1
ATOM 1586 C C . SER A 1 211 ? -30.051 -7.441 -3.250 1.00 90.94 211 SER A C 1
ATOM 1588 O O . SER A 1 211 ? -30.108 -7.999 -4.346 1.00 90.94 211 SER A O 1
ATOM 1590 N N . ALA A 1 212 ? -29.120 -6.521 -2.982 1.00 94.19 212 ALA A N 1
ATOM 1591 C CA . ALA A 1 212 ? -28.151 -6.075 -3.975 1.00 94.19 212 ALA A CA 1
ATOM 1592 C C . ALA A 1 212 ? -26.997 -7.088 -4.141 1.00 94.19 212 ALA A C 1
ATOM 1594 O O . ALA A 1 212 ? -26.606 -7.747 -3.175 1.00 94.19 212 ALA A O 1
ATOM 1595 N N . PRO A 1 213 ? -26.371 -7.183 -5.332 1.00 90.31 213 PRO A N 1
ATOM 1596 C CA . PRO A 1 213 ? -25.239 -8.086 -5.558 1.00 90.31 213 PRO A CA 1
ATOM 1597 C C . PRO A 1 213 ? -24.072 -7.888 -4.577 1.00 90.31 213 PRO A C 1
ATOM 1599 O O . PRO A 1 213 ? -23.450 -8.864 -4.170 1.00 90.31 213 PRO A O 1
ATOM 1602 N N . GLY A 1 214 ? -23.814 -6.641 -4.167 1.00 86.12 214 GLY A N 1
ATOM 1603 C CA . GLY A 1 214 ? -22.767 -6.273 -3.208 1.00 86.12 214 GLY A CA 1
ATOM 1604 C C . GLY A 1 214 ? -23.204 -6.275 -1.740 1.00 86.12 214 GLY A C 1
ATOM 1605 O O . GLY A 1 214 ? -22.514 -5.675 -0.919 1.00 86.12 214 GLY A O 1
ATOM 1606 N N . ALA A 1 215 ? -24.361 -6.859 -1.401 1.00 88.50 215 ALA A N 1
ATOM 1607 C CA . ALA A 1 215 ? -24.816 -6.948 -0.016 1.00 88.50 215 ALA A CA 1
ATOM 1608 C C . ALA A 1 215 ? -23.738 -7.586 0.869 1.00 88.50 215 ALA A C 1
ATOM 1610 O O . ALA A 1 215 ? -23.106 -8.564 0.465 1.00 88.50 215 ALA A O 1
ATOM 1611 N N . LEU A 1 216 ? -23.557 -7.068 2.088 1.00 83.81 216 LEU A N 1
ATOM 1612 C CA . LEU A 1 216 ? -22.645 -7.662 3.061 1.00 83.81 216 LEU A CA 1
ATOM 1613 C C . LEU A 1 216 ? -23.090 -9.099 3.359 1.00 83.81 216 LEU A C 1
ATOM 1615 O O . LEU A 1 216 ? -24.086 -9.333 4.045 1.00 83.81 216 LEU A O 1
ATOM 1619 N N . ARG A 1 217 ? -22.328 -10.070 2.858 1.00 78.06 217 ARG A N 1
ATOM 1620 C CA . ARG A 1 217 ? -22.495 -11.487 3.181 1.00 78.06 217 ARG A CA 1
ATOM 1621 C C . ARG A 1 217 ? -21.482 -11.811 4.263 1.00 78.06 217 ARG A C 1
ATOM 1623 O O . ARG A 1 217 ? -20.281 -11.719 4.026 1.00 78.06 217 ARG A O 1
ATOM 1630 N N . ARG A 1 218 ? -21.953 -12.145 5.467 1.00 68.62 218 ARG A N 1
ATOM 1631 C CA . ARG A 1 218 ? -21.046 -12.569 6.542 1.00 68.62 218 ARG A CA 1
ATOM 1632 C C . ARG A 1 218 ? -20.223 -13.760 6.039 1.00 68.62 218 ARG A C 1
ATOM 1634 O O . ARG A 1 218 ? -20.807 -14.650 5.415 1.00 68.62 218 ARG A O 1
ATOM 1641 N N . PRO A 1 219 ? -18.909 -13.808 6.299 1.00 62.16 219 PRO A N 1
ATOM 1642 C CA . PRO A 1 219 ? -18.147 -14.992 5.969 1.00 62.16 219 PRO A CA 1
ATOM 1643 C C . PRO A 1 219 ? -18.740 -16.197 6.704 1.00 62.16 219 PRO A C 1
ATOM 1645 O O . PRO A 1 219 ? -19.046 -16.134 7.899 1.00 62.16 219 PRO A O 1
ATOM 1648 N N . VAL A 1 220 ? -18.890 -17.287 5.950 1.00 53.09 220 VAL A N 1
ATOM 1649 C CA . VAL A 1 220 ? -18.974 -18.655 6.466 1.00 53.09 220 VAL A CA 1
ATOM 1650 C C . VAL A 1 220 ? -17.853 -18.800 7.499 1.00 53.09 220 VAL A C 1
ATOM 1652 O O . VAL A 1 220 ? -16.743 -18.342 7.212 1.00 53.09 220 VAL A O 1
ATOM 1655 N N . PRO A 1 221 ? -18.097 -19.362 8.695 1.00 48.59 221 PRO A N 1
ATOM 1656 C CA . PRO A 1 221 ? -17.020 -19.635 9.634 1.00 48.59 221 PRO A CA 1
ATOM 1657 C C . PRO A 1 221 ? -15.937 -20.427 8.900 1.00 48.59 221 PRO A C 1
ATOM 1659 O O . PRO A 1 221 ? -16.141 -21.578 8.523 1.00 48.59 221 PRO A O 1
ATOM 1662 N N . VAL A 1 222 ? -14.795 -19.789 8.641 1.00 49.19 222 VAL A N 1
ATOM 1663 C CA . VAL A 1 222 ? -13.607 -20.506 8.200 1.00 49.19 222 VAL A CA 1
ATOM 1664 C C . VAL A 1 222 ? -13.134 -21.232 9.446 1.00 49.19 222 VAL A C 1
ATOM 1666 O O . VAL A 1 222 ? -12.476 -20.640 10.305 1.00 49.19 222 VAL A O 1
ATOM 1669 N N . GLU A 1 223 ? -13.547 -22.491 9.582 1.00 44.34 223 GLU A N 1
ATOM 1670 C CA . GLU A 1 223 ? -12.863 -23.448 10.440 1.00 44.34 223 GLU A CA 1
ATOM 1671 C C . GLU A 1 223 ? -11.401 -23.449 9.996 1.00 44.34 223 GLU A C 1
ATOM 1673 O O . GLU A 1 223 ? -11.025 -24.052 8.989 1.00 44.34 223 GLU A O 1
ATOM 1678 N N . ILE A 1 224 ? -10.561 -22.725 10.731 1.00 51.16 224 ILE A N 1
ATOM 1679 C CA . ILE A 1 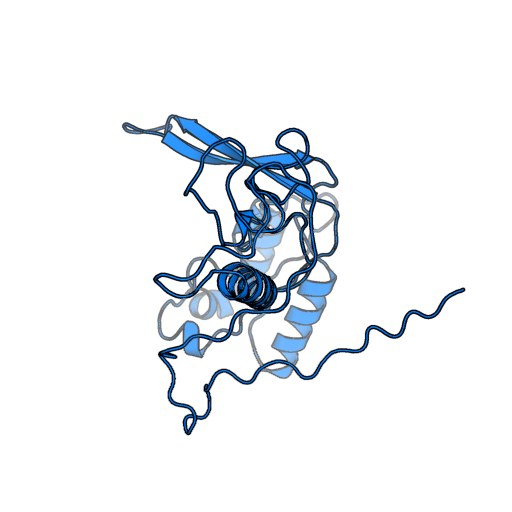224 ? -9.127 -22.951 10.672 1.00 51.16 224 ILE A CA 1
ATOM 1680 C C . ILE A 1 224 ? -8.963 -24.313 11.328 1.00 51.16 224 ILE A C 1
ATOM 1682 O O . ILE A 1 224 ? -8.945 -24.409 12.553 1.00 51.16 224 ILE A O 1
ATOM 1686 N N . ARG A 1 225 ? -8.946 -25.375 10.517 1.00 44.47 225 ARG A N 1
ATOM 1687 C CA . ARG A 1 225 ? -8.597 -26.709 10.992 1.00 44.47 225 ARG A CA 1
ATOM 1688 C C . ARG A 1 225 ? -7.197 -26.596 11.572 1.00 44.47 225 ARG A C 1
ATOM 1690 O O . ARG A 1 225 ? -6.224 -26.504 10.829 1.00 44.47 225 ARG A O 1
ATOM 1697 N N . SER A 1 226 ? -7.103 -26.537 12.895 1.00 48.38 226 SER A N 1
ATOM 1698 C CA . SER A 1 226 ? -5.844 -26.723 13.588 1.00 48.38 226 SER A CA 1
ATOM 1699 C C . SER A 1 226 ? -5.428 -28.161 13.316 1.00 48.38 226 SER A C 1
ATOM 1701 O O . SER A 1 226 ? -5.926 -29.091 13.948 1.00 48.38 226 SER A O 1
ATOM 1703 N N . THR A 1 227 ? -4.554 -28.365 12.338 1.00 48.94 227 THR A N 1
ATOM 1704 C CA . THR A 1 227 ? -3.710 -29.551 12.345 1.00 48.94 227 THR A CA 1
ATOM 1705 C C . THR A 1 227 ? -2.749 -29.352 13.505 1.00 48.94 227 THR A C 1
ATOM 1707 O O . THR A 1 227 ? -1.729 -28.676 13.372 1.00 48.94 227 THR A O 1
ATOM 1710 N N . THR A 1 228 ? -3.138 -29.845 14.677 1.00 45.34 228 THR A N 1
ATOM 1711 C CA . THR A 1 228 ? -2.179 -30.163 15.732 1.00 45.34 228 THR A CA 1
ATOM 1712 C C . THR A 1 228 ? -1.103 -31.060 15.100 1.00 45.34 228 THR A C 1
ATOM 1714 O O . THR A 1 228 ? -1.484 -31.936 14.316 1.00 45.34 228 THR A O 1
ATOM 1717 N N . PRO A 1 229 ? 0.194 -30.806 15.341 1.00 53.88 229 PRO A N 1
ATOM 1718 C CA . PRO A 1 229 ? 1.267 -31.657 14.830 1.00 53.88 229 PRO A CA 1
ATOM 1719 C C . PRO A 1 229 ? 1.136 -33.110 15.298 1.00 53.88 229 PRO A C 1
ATOM 1721 O O . PRO A 1 229 ? 0.582 -33.333 16.401 1.00 53.88 229 PRO A O 1
#

pLDDT: mean 86.95, std 10.9, range [44.34, 98.06]

Secondary structure (DSSP, 8-state):
-GGGEEE-----TTS-HHHHHHHHHHHTTTTHHHHT--TTHHHH-----------EEEEEEEEE-SSSSSEEEEEEEEEESPPPS--HHHHHHHHHHHHHHT---EEEGGGGGT----S----SS-B-SSTTT-SB-TTSBBTT-TT-B--SGGG--S--SS--HHHHHHHHHHHHHTSPPTTSPP-SPPTTSPP---PPPPPSS-SS-TTSTT---------------

Mean predicted aligned error: 8.28 Å

Sequence (229 aa):
MGLGMATMTDPVPGRHRMLVMAEQMWRGRRDLPRLHSPRHWSEQTIGLLVMQNLDNSLTTYTRPRRLGRGRVMTTRQGIGEPNPTHIPAANVVGRQVAARMDGIPGAGWTEMFDIPTTGHFLGGCPIGVDAASGVVDPYHRLHGHPGLHVIDGSTVAANLGVNPSLTITAMAERACSLWPNLGDTDPRPALGADYVRLPAVAPRSPVVPASAPGALRRPVPVEIRSTTP

Foldseek 3Di:
DLQFKFADFDDDPPDQLLVRRVVRCVVVVVCNCVSNDPPCCVVQDDDDDAFDPFQWDKDWDWDADPDDGDIDIDIDTDDGDDDFLDDVVSSVVLVVVCVVVVHGRIDGCCSSVSHDDDPQDAAPAAEDLAPVGGQAHLLQHGAPDPPDGDQARRHVHGDPSDDCPVVSVVSNCVSVQQADEPPDDRPAPDRSDGDDDDDGDDYPDDPDDPPDPPPDDRDDPPPPPPPDD

InterPro domains:
  IPR007867 Glucose-methanol-choline oxidoreductase, C-terminal [PF05199] (117-172)
  IPR036188 FAD/NAD(P)-binding domain superfamily [G3DSA:3.50.50.60] (94-180)
  IPR036188 FAD/NAD(P)-binding domain superfamily [SSF51905] (73-179)
  IPR052542 Cholesterol Oxidase Enzyme [PTHR47470] (38-181)